Protein AF-X1L8E6-F1 (afdb_monomer)

Foldseek 3Di:
DPPQLVVLVVVVVVVVVVVVVVVVVVVVVVVVDDDDDCPPPVVVVVVCCCCCVLVVVVQCVDPCSVLVNLLVVLCVLCVVVVVQVSVCSNVVPPGDLVPPPPVRSLVSLLVNLVSLVSNLVSLVVLVCCLPPVNDPPDNSDDPVSVVVSVVSNVVSVVVLVVLLVCVVVVNDPSLVSNVNSVPD

pLDDT: mean 92.46, std 6.06, range [56.84, 98.25]

Secondary structure (DSSP, 8-state):
--HHHHHHHHHHHHHHHHHHHHHHHHHHHHTTSPP--TTTTHHHHHHHHIIIIIS-HHHHTSTTHHHHHHHHHHHHHHHHHHHHHHHHHH-TTT--GGGS-HHHHHHHHHHHHHHHHHHHHHHHHHHHHHHHS--TTS-TT-HHHHHHHHHHHHHHHHHHHHHHHHHHTT--TTGGG-TTTT--

Sequence (184 aa):
MSYNIAIFIAVFVAAMALFSWSCFQRFRLVTLGKAENRFNSVGKRTWNMLFYAFGQRRVVSRRFGLNHFMLFWCFIILLIANTEFLLNGLFPDYISLSRLPDGAYYTLAFIFDVVSALALLAVCIAIIRRVAFPPPNIEARSRDAFVILALIAILMIAFFGLHASEIAQGIEEAAQYMPISRAN

Nearest PDB structures (foldseek):
  8tyw-assembly1_A  TM=4.413E-01  e=7.708E+00  Homo sapiens
  7xn9-assembly1_A  TM=4.297E-01  e=6.643E+00  Homo sapiens
  7y26-assembly1_E  TM=4.338E-01  e=6.981E+00  Homo sapiens
  7v9m-assembly1_R  TM=3.611E-01  e=6.643E+00  Homo sapiens

Organism: NCBI:txid412755

Radius of gyration: 19.8 Å; Cα contacts (8 Å, |Δi|>4): 118; chains: 1; bounding box: 50×36×49 Å

Mean predicted aligned error: 4.9 Å

Structure (mmCIF, N/CA/C/O backbone):
data_AF-X1L8E6-F1
#
_entry.id   AF-X1L8E6-F1
#
loop_
_atom_site.group_PDB
_atom_site.id
_atom_site.type_symbol
_atom_site.label_atom_id
_atom_site.label_alt_id
_atom_site.label_comp_id
_atom_site.label_asym_id
_atom_site.label_entity_id
_atom_site.label_seq_id
_atom_site.pdbx_PDB_ins_code
_atom_site.Cartn_x
_atom_site.Cartn_y
_atom_site.Cartn_z
_atom_site.occupancy
_atom_site.B_iso_or_equiv
_atom_site.auth_seq_id
_atom_site.auth_comp_id
_atom_site.auth_asym_id
_atom_site.auth_atom_id
_atom_site.pdbx_PDB_model_num
ATOM 1 N N . MET A 1 1 ? 5.232 -24.202 -18.849 1.00 58.34 1 MET A N 1
ATOM 2 C CA . MET A 1 1 ? 5.378 -23.045 -17.938 1.00 58.34 1 MET A CA 1
ATOM 3 C C . MET A 1 1 ? 6.858 -22.795 -17.733 1.00 58.34 1 MET A C 1
ATOM 5 O O . MET A 1 1 ? 7.581 -23.772 -17.573 1.00 58.34 1 MET A O 1
ATOM 9 N N . SER A 1 2 ? 7.326 -21.545 -17.790 1.00 73.12 2 SER A N 1
ATOM 10 C CA . SER A 1 2 ? 8.724 -21.251 -17.446 1.00 73.12 2 SER A CA 1
ATOM 11 C C . SER A 1 2 ? 8.983 -21.628 -15.978 1.00 73.12 2 SER A C 1
ATOM 13 O O . SER A 1 2 ? 8.066 -21.586 -15.155 1.00 73.12 2 SER A O 1
ATOM 15 N N . TYR A 1 3 ? 10.214 -22.019 -15.640 1.00 75.56 3 TYR A N 1
ATOM 16 C CA . TYR A 1 3 ? 10.603 -22.408 -14.274 1.00 75.56 3 TYR A CA 1
ATOM 17 C C . TYR A 1 3 ? 10.235 -21.337 -13.225 1.00 75.56 3 TYR A C 1
ATOM 19 O O . TYR A 1 3 ? 9.785 -21.658 -12.127 1.00 75.56 3 TYR A O 1
ATOM 27 N N . ASN A 1 4 ? 10.313 -20.061 -13.613 1.00 84.56 4 ASN A N 1
ATOM 28 C CA . ASN A 1 4 ? 9.953 -18.916 -12.776 1.00 84.56 4 ASN A CA 1
ATOM 29 C C . ASN A 1 4 ? 8.466 -18.907 -12.388 1.00 84.56 4 ASN A C 1
ATOM 31 O O . ASN A 1 4 ? 8.136 -18.644 -11.234 1.00 84.56 4 ASN A O 1
ATOM 35 N N . ILE A 1 5 ? 7.570 -19.256 -13.319 1.00 85.88 5 ILE A N 1
ATOM 36 C CA . ILE A 1 5 ? 6.125 -19.297 -13.048 1.00 85.88 5 ILE A CA 1
ATOM 37 C C . ILE A 1 5 ? 5.795 -20.432 -12.071 1.00 85.88 5 ILE A C 1
ATOM 39 O O . ILE A 1 5 ? 4.976 -20.258 -11.173 1.00 85.88 5 ILE A O 1
ATOM 43 N N . ALA A 1 6 ? 6.464 -21.582 -12.190 1.00 89.44 6 ALA A N 1
ATOM 44 C CA . ALA A 1 6 ? 6.259 -22.696 -11.265 1.00 89.44 6 ALA A CA 1
ATOM 45 C C . ALA A 1 6 ? 6.664 -22.332 -9.824 1.00 89.44 6 ALA A C 1
ATOM 47 O O . ALA A 1 6 ? 5.919 -22.624 -8.887 1.00 89.44 6 ALA A O 1
ATOM 48 N N . ILE A 1 7 ? 7.801 -21.646 -9.647 1.00 91.69 7 ILE A N 1
ATOM 49 C CA . ILE A 1 7 ? 8.226 -21.132 -8.335 1.00 91.69 7 ILE A CA 1
ATOM 50 C C . ILE A 1 7 ? 7.207 -20.128 -7.798 1.00 91.69 7 ILE A C 1
ATOM 52 O O . ILE A 1 7 ? 6.793 -20.241 -6.644 1.00 91.69 7 ILE A O 1
ATOM 56 N N . PHE A 1 8 ? 6.784 -19.171 -8.626 1.00 91.12 8 PHE A N 1
ATOM 57 C CA . PHE A 1 8 ? 5.804 -18.166 -8.227 1.00 91.12 8 PHE A CA 1
ATOM 58 C C . PHE A 1 8 ? 4.500 -18.812 -7.742 1.00 91.12 8 PHE A C 1
ATOM 60 O O . PHE A 1 8 ? 4.035 -18.500 -6.648 1.00 91.12 8 PHE A O 1
ATOM 67 N N . ILE A 1 9 ? 3.960 -19.778 -8.494 1.00 92.56 9 ILE A N 1
ATOM 68 C CA . ILE A 1 9 ? 2.745 -20.514 -8.119 1.00 92.56 9 ILE A CA 1
ATOM 69 C C . ILE A 1 9 ? 2.942 -21.263 -6.799 1.00 92.56 9 ILE A C 1
ATOM 71 O O . ILE A 1 9 ? 2.068 -21.205 -5.935 1.00 92.56 9 ILE A O 1
ATOM 75 N N . ALA A 1 10 ? 4.077 -21.941 -6.607 1.00 94.12 10 ALA A N 1
ATOM 76 C CA . ALA A 1 10 ? 4.348 -22.669 -5.369 1.00 94.12 10 ALA A CA 1
ATOM 77 C C . ALA A 1 10 ? 4.374 -21.731 -4.148 1.00 94.12 10 ALA A C 1
ATOM 79 O O . ALA A 1 10 ? 3.732 -22.015 -3.133 1.00 94.12 10 ALA A O 1
ATOM 80 N N . VAL A 1 11 ? 5.059 -20.588 -4.262 1.00 94.31 11 VAL A N 1
ATOM 81 C CA . VAL A 1 11 ? 5.109 -19.564 -3.207 1.00 94.31 11 VAL A CA 1
ATOM 82 C C . VAL A 1 11 ? 3.724 -18.963 -2.963 1.00 94.31 11 VAL A C 1
ATOM 84 O O . VAL A 1 11 ? 3.307 -18.840 -1.811 1.00 94.31 11 VAL A O 1
ATOM 87 N N . PHE A 1 12 ? 2.984 -18.643 -4.026 1.00 93.69 12 PHE A N 1
ATOM 88 C CA . PHE A 1 12 ? 1.636 -18.088 -3.943 1.00 93.69 12 PHE A CA 1
ATOM 89 C C . PHE A 1 12 ? 0.664 -19.041 -3.236 1.00 93.69 12 PHE A C 1
ATOM 91 O O . PHE A 1 12 ? -0.020 -18.638 -2.294 1.00 93.69 12 PHE A O 1
ATOM 98 N N . VAL A 1 13 ? 0.639 -20.320 -3.625 1.00 95.56 13 VAL A N 1
ATOM 99 C CA . VAL A 1 13 ? -0.220 -21.340 -3.003 1.00 95.56 13 VAL A CA 1
ATOM 100 C C . VAL A 1 13 ? 0.133 -21.521 -1.528 1.00 95.56 13 VAL A C 1
ATOM 102 O O . VAL A 1 13 ? -0.767 -21.541 -0.687 1.00 95.56 13 VAL A O 1
ATOM 105 N N . ALA A 1 14 ? 1.423 -21.592 -1.187 1.00 97.12 14 ALA A N 1
ATOM 106 C CA . ALA A 1 14 ? 1.859 -21.698 0.203 1.00 97.12 14 ALA A CA 1
ATOM 107 C C . ALA A 1 14 ? 1.434 -20.473 1.033 1.00 97.12 14 ALA A C 1
ATOM 109 O O . ALA A 1 14 ? 0.854 -20.624 2.112 1.00 97.12 14 ALA A O 1
ATOM 110 N N . ALA A 1 15 ? 1.654 -19.260 0.514 1.00 94.94 15 ALA A N 1
ATOM 111 C CA . ALA A 1 15 ? 1.243 -18.020 1.166 1.00 94.94 15 ALA A CA 1
ATOM 112 C C . ALA A 1 15 ? -0.279 -17.970 1.374 1.00 94.94 15 ALA A C 1
ATOM 114 O O . ALA A 1 15 ? -0.747 -17.618 2.460 1.00 94.94 15 ALA A O 1
ATOM 115 N N . MET A 1 16 ? -1.061 -18.384 0.372 1.00 95.69 16 MET A N 1
ATOM 116 C CA . MET A 1 16 ? -2.520 -18.368 0.446 1.00 95.69 16 MET A CA 1
ATOM 117 C C . MET A 1 16 ? -3.105 -19.434 1.361 1.00 95.69 16 MET A C 1
ATOM 119 O O . MET A 1 16 ? -4.092 -19.160 2.051 1.00 95.69 16 MET A O 1
ATOM 123 N N . ALA A 1 17 ? -2.482 -20.610 1.433 1.00 97.38 17 ALA A N 1
ATOM 124 C CA . ALA A 1 17 ? -2.850 -21.646 2.388 1.00 97.38 17 ALA A CA 1
ATOM 125 C C . ALA A 1 17 ? -2.625 -21.165 3.831 1.00 97.38 17 ALA A C 1
ATOM 127 O O . ALA A 1 17 ? -3.533 -21.247 4.662 1.00 97.38 17 ALA A O 1
ATOM 128 N N . LEU A 1 18 ? -1.451 -20.588 4.120 1.00 97.38 18 LEU A N 1
ATOM 129 C CA . LEU A 1 18 ? -1.122 -20.054 5.446 1.00 97.38 18 LEU A CA 1
ATOM 130 C C . LEU A 1 18 ? -2.021 -18.874 5.836 1.00 97.38 18 LEU A C 1
ATOM 132 O O . LEU A 1 18 ? -2.512 -18.816 6.968 1.00 97.38 18 LEU A O 1
ATOM 136 N N . PHE A 1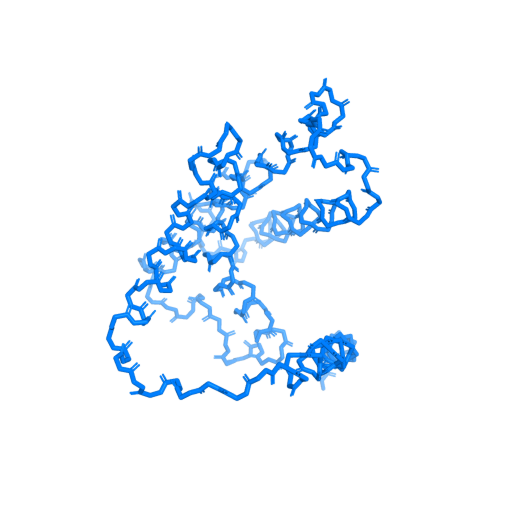 19 ? -2.278 -17.954 4.903 1.00 96.00 19 PHE A N 1
ATOM 137 C CA . PHE A 1 19 ? -3.184 -16.827 5.120 1.00 96.00 19 PHE A CA 1
ATOM 138 C C . PHE A 1 19 ? -4.609 -17.302 5.418 1.00 96.00 19 PHE A C 1
ATOM 140 O O . PHE A 1 19 ? -5.183 -16.921 6.439 1.00 96.00 19 PHE A O 1
ATOM 147 N N . SER A 1 20 ? -5.153 -18.194 4.583 1.00 97.50 20 SER A N 1
ATOM 148 C CA . SER A 1 20 ? -6.496 -18.758 4.761 1.00 97.50 20 SER A CA 1
ATOM 149 C C . SER A 1 20 ? -6.634 -19.497 6.090 1.00 97.50 20 SER A C 1
ATOM 151 O O . SER A 1 20 ? -7.625 -19.316 6.797 1.00 97.50 20 SER A O 1
ATOM 153 N N . TRP A 1 21 ? -5.618 -20.270 6.484 1.00 97.88 21 TRP A N 1
ATOM 154 C CA . TRP A 1 21 ? -5.589 -20.944 7.781 1.00 97.88 21 TRP A CA 1
ATOM 155 C C . TRP A 1 21 ? -5.584 -19.950 8.954 1.00 97.88 21 TRP A C 1
ATOM 157 O O . TRP A 1 21 ? -6.372 -20.098 9.891 1.00 97.88 21 TRP A O 1
ATOM 167 N N . SER A 1 22 ? -4.772 -18.890 8.887 1.00 96.31 22 SER A N 1
ATOM 168 C CA . SER A 1 22 ? -4.751 -17.818 9.896 1.00 96.31 22 SER A CA 1
ATOM 169 C C . SER A 1 22 ? -6.101 -17.095 10.000 1.00 96.31 22 SER A C 1
ATOM 171 O O . SER A 1 22 ? -6.607 -16.863 11.104 1.00 96.31 22 SER A O 1
ATOM 173 N N . CYS A 1 23 ? -6.732 -16.788 8.862 1.00 96.62 23 CYS A N 1
ATOM 174 C CA . CYS A 1 23 ? -8.075 -16.213 8.809 1.00 96.62 23 CYS A CA 1
ATOM 175 C C . CYS A 1 23 ? -9.113 -17.143 9.437 1.00 96.62 23 CYS A C 1
ATOM 177 O O . CYS A 1 23 ? -9.895 -16.694 10.273 1.00 96.62 23 CYS A O 1
ATOM 179 N N . PHE A 1 24 ? -9.093 -18.434 9.099 1.00 96.81 24 PHE A N 1
ATOM 180 C CA . PHE A 1 24 ? -10.009 -19.426 9.660 1.00 96.81 24 PHE A CA 1
ATOM 181 C C . PHE A 1 24 ? -9.917 -19.488 11.190 1.00 96.81 24 PHE A C 1
ATOM 183 O O . PHE A 1 24 ? -10.940 -19.401 11.871 1.00 96.81 24 PHE A O 1
ATOM 190 N N . GLN A 1 25 ? -8.701 -19.548 11.744 1.00 95.94 25 GLN A N 1
ATOM 191 C CA . GLN A 1 25 ? -8.489 -19.562 13.197 1.00 95.94 25 GLN A CA 1
ATOM 192 C C . GLN A 1 25 ? -9.085 -18.318 13.873 1.00 95.94 25 GLN A C 1
ATOM 194 O O . GLN A 1 25 ? -9.751 -18.424 14.902 1.00 95.94 25 GLN A O 1
ATOM 199 N N . ARG A 1 26 ? -8.895 -17.134 13.275 1.00 95.06 26 ARG A N 1
ATOM 200 C CA . ARG A 1 26 ? -9.408 -15.863 13.811 1.00 95.06 26 ARG A CA 1
ATOM 201 C C . ARG A 1 26 ? -10.926 -15.752 13.677 1.00 95.06 26 ARG A C 1
ATOM 203 O O . ARG A 1 26 ? -11.587 -15.337 14.626 1.00 95.06 26 ARG A O 1
ATOM 210 N N . PHE A 1 27 ? -11.498 -16.151 12.542 1.00 95.12 27 PHE A N 1
ATOM 211 C CA . PHE A 1 27 ? -12.947 -16.118 12.339 1.00 95.12 27 PHE A CA 1
ATOM 212 C C . PHE A 1 27 ? -13.683 -17.110 13.241 1.00 95.12 27 PHE A C 1
ATOM 214 O O . PHE A 1 27 ? -14.756 -16.774 13.742 1.00 95.12 27 PHE A O 1
ATOM 221 N N . ARG A 1 28 ? -13.081 -18.262 13.560 1.00 95.25 28 ARG A N 1
ATOM 222 C CA . ARG A 1 28 ? -13.635 -19.207 14.544 1.00 95.25 28 ARG A CA 1
ATOM 223 C C . ARG A 1 28 ? -13.780 -18.596 15.942 1.00 95.25 28 ARG A C 1
ATOM 225 O O . ARG A 1 28 ? -14.666 -18.980 16.696 1.00 95.25 28 ARG A O 1
ATOM 232 N N . LEU A 1 29 ? -12.941 -17.625 16.306 1.00 94.56 29 LEU A N 1
ATOM 233 C CA . LEU A 1 29 ? -13.103 -16.900 17.572 1.00 94.56 29 LEU A CA 1
ATOM 234 C C . LEU A 1 29 ? -14.291 -15.934 17.522 1.00 94.56 29 LEU A C 1
ATOM 236 O O . LEU A 1 29 ? -15.001 -15.782 18.511 1.00 94.56 29 LEU A O 1
ATOM 240 N N . VAL A 1 30 ? -14.554 -15.321 16.365 1.00 91.44 30 VAL A N 1
ATOM 241 C CA . VAL A 1 30 ? -15.709 -14.427 16.179 1.00 91.44 30 VAL A CA 1
ATOM 242 C C . VAL A 1 30 ? -17.027 -15.195 16.317 1.00 91.44 30 VAL A C 1
ATOM 244 O O . VAL A 1 30 ? -17.984 -14.656 16.870 1.00 91.44 30 VAL A O 1
ATOM 247 N N . THR A 1 31 ? -17.076 -16.461 15.888 1.00 89.31 31 THR A N 1
ATOM 248 C CA . THR A 1 31 ? -18.281 -17.303 16.008 1.00 89.31 31 THR A CA 1
ATOM 249 C C . THR A 1 31 ? -18.623 -17.702 17.445 1.00 89.31 31 THR A C 1
ATOM 251 O O . THR A 1 31 ? -19.731 -18.166 17.682 1.00 89.31 31 THR A O 1
ATOM 254 N N . LEU A 1 32 ? -17.716 -17.501 18.411 1.00 94.00 32 LEU A N 1
ATOM 255 C CA . LEU A 1 32 ? -18.011 -17.676 19.841 1.00 94.00 32 LEU A CA 1
ATOM 256 C C . LEU A 1 32 ? -18.813 -16.500 20.427 1.00 94.00 32 LEU A C 1
ATOM 258 O O . LEU A 1 32 ? -19.305 -16.581 21.552 1.00 94.00 32 LEU A O 1
ATOM 262 N N . GLY A 1 33 ? -18.921 -15.389 19.693 1.00 91.75 33 GLY A N 1
ATOM 263 C CA . GLY A 1 33 ? -19.722 -14.237 20.092 1.00 91.75 33 GLY A CA 1
ATOM 264 C C . GLY A 1 33 ? -21.227 -14.522 20.067 1.00 91.75 33 GLY A C 1
ATOM 265 O O . GLY A 1 33 ? -21.701 -15.458 19.426 1.00 91.75 33 GLY A O 1
ATOM 266 N N . LYS A 1 34 ? -22.008 -13.675 20.747 1.00 91.38 34 LYS A N 1
ATOM 267 C CA . LYS A 1 34 ? -23.475 -13.769 20.724 1.00 91.38 34 LYS A CA 1
ATOM 268 C C . LYS A 1 34 ? -24.007 -13.536 19.309 1.00 91.38 34 LYS A C 1
ATOM 270 O O . LYS A 1 34 ? -23.552 -12.624 18.616 1.00 91.38 34 LYS A O 1
ATOM 275 N N . ALA A 1 35 ? -25.008 -14.323 18.920 1.00 88.25 35 ALA A N 1
ATOM 276 C CA . ALA A 1 35 ? -25.727 -14.105 17.674 1.00 88.25 35 ALA A CA 1
ATOM 277 C C . ALA A 1 35 ? -26.370 -12.708 17.673 1.00 88.25 35 ALA A C 1
ATOM 279 O O . ALA A 1 35 ? -27.001 -12.293 18.645 1.00 88.25 35 ALA A O 1
ATOM 280 N N . GLU A 1 36 ? -26.207 -11.986 16.569 1.00 85.44 36 GLU A N 1
ATOM 281 C CA . GLU A 1 36 ? -26.780 -10.661 16.363 1.00 85.44 36 GLU A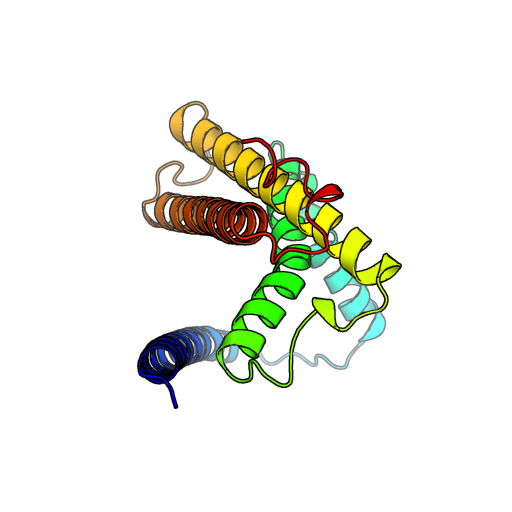 CA 1
ATOM 282 C C . GLU A 1 36 ? -27.487 -10.645 15.007 1.00 85.44 36 GLU A C 1
ATOM 284 O O . GLU A 1 36 ? -26.920 -11.085 14.003 1.00 85.44 36 GLU A O 1
ATOM 289 N N . ASN A 1 37 ? -28.713 -10.119 14.952 1.00 87.19 37 ASN A N 1
ATOM 290 C CA . ASN A 1 37 ? -29.387 -9.901 13.678 1.00 87.19 37 ASN A CA 1
ATOM 291 C C . ASN A 1 37 ? -28.672 -8.773 12.921 1.00 87.19 37 ASN A C 1
ATOM 293 O O . ASN A 1 37 ? -28.809 -7.607 13.275 1.00 87.19 37 ASN A O 1
ATOM 297 N N . ARG A 1 38 ? -27.912 -9.117 11.877 1.00 84.44 38 ARG A N 1
ATOM 298 C CA . ARG A 1 38 ? -27.155 -8.145 11.069 1.00 84.44 38 ARG A CA 1
ATOM 299 C C . ARG A 1 38 ? -27.969 -7.483 9.962 1.00 84.44 38 ARG A C 1
ATOM 301 O O . ARG A 1 38 ? -27.507 -6.502 9.385 1.00 84.44 38 ARG A O 1
ATOM 308 N N . PHE A 1 39 ? -29.165 -7.996 9.689 1.00 88.50 39 PHE A N 1
ATOM 309 C CA . PHE A 1 39 ? -30.060 -7.482 8.655 1.00 88.50 39 PHE A CA 1
ATOM 310 C C . PHE A 1 39 ? -31.020 -6.415 9.184 1.00 88.50 39 PHE A C 1
ATOM 312 O O . PHE A 1 39 ? -31.758 -5.806 8.412 1.00 88.50 39 PHE A O 1
ATOM 319 N N . ASN A 1 40 ? -30.986 -6.121 10.486 1.00 87.31 40 ASN A N 1
ATOM 320 C CA . ASN A 1 40 ? -31.652 -4.937 11.002 1.00 87.31 40 ASN A CA 1
ATOM 321 C C . ASN A 1 40 ? -30.875 -3.670 10.592 1.00 87.31 40 ASN A C 1
ATOM 323 O O . ASN A 1 40 ? -29.655 -3.587 10.715 1.00 87.31 40 ASN A O 1
ATOM 327 N N . SER A 1 41 ? -31.577 -2.651 10.093 1.00 89.44 41 SER A N 1
ATOM 328 C CA . SER A 1 41 ? -30.990 -1.326 9.828 1.00 89.44 41 SER A CA 1
ATOM 329 C C . SER A 1 41 ? -29.712 -1.343 8.967 1.00 89.44 41 SER A C 1
ATOM 331 O O . SER A 1 41 ? -28.771 -0.592 9.248 1.00 89.44 41 SER A O 1
ATOM 333 N N . VAL A 1 42 ? -29.669 -2.184 7.923 1.00 92.88 42 VAL A N 1
ATOM 334 C CA . VAL A 1 42 ? -28.483 -2.396 7.066 1.00 92.88 42 VAL A CA 1
ATOM 335 C C . VAL A 1 42 ? -27.873 -1.073 6.606 1.00 92.88 42 VAL A C 1
ATOM 337 O O . VAL A 1 42 ? -26.678 -0.870 6.784 1.00 92.88 42 VAL A O 1
ATOM 340 N N . GLY A 1 43 ? -28.690 -0.124 6.131 1.00 94.56 43 GLY A N 1
ATOM 341 C CA . GLY A 1 43 ? -28.207 1.188 5.687 1.00 94.56 43 GLY A CA 1
ATOM 342 C C . GLY A 1 43 ? -27.428 1.947 6.768 1.00 94.56 43 GLY A C 1
ATOM 343 O O . GLY A 1 43 ? -26.309 2.395 6.528 1.00 94.56 43 GLY A O 1
ATOM 344 N N . LYS A 1 44 ? -27.959 2.014 7.997 1.00 94.12 44 LYS A N 1
ATOM 345 C CA . LYS A 1 44 ? -27.285 2.675 9.128 1.00 94.12 44 LYS A CA 1
ATOM 346 C C . LYS A 1 44 ? -25.991 1.956 9.513 1.00 94.12 44 LYS A C 1
ATOM 348 O O . LYS A 1 44 ? -25.002 2.609 9.838 1.00 94.12 44 LYS A O 1
ATOM 353 N N . ARG A 1 45 ? -25.978 0.620 9.483 1.00 91.44 45 ARG A N 1
ATOM 354 C CA . ARG A 1 45 ? -24.793 -0.188 9.819 1.00 91.44 45 ARG A CA 1
ATOM 355 C C . ARG A 1 45 ? -23.698 -0.037 8.764 1.00 91.44 45 ARG A C 1
ATOM 357 O O . ARG A 1 45 ? -22.550 0.192 9.135 1.00 91.44 45 ARG A O 1
ATOM 364 N N . THR A 1 46 ? -24.053 -0.101 7.483 1.00 93.50 46 THR A N 1
ATOM 365 C CA . THR A 1 46 ? -23.129 0.113 6.362 1.00 93.50 46 THR A CA 1
ATOM 366 C C . THR A 1 46 ? -22.569 1.527 6.391 1.00 93.50 46 THR A C 1
ATOM 368 O O . THR A 1 46 ? -21.355 1.688 6.318 1.00 93.50 46 THR A O 1
ATOM 371 N N . TRP A 1 47 ? -23.411 2.544 6.604 1.00 95.06 47 TRP A N 1
ATOM 372 C CA . TRP A 1 47 ? -22.945 3.923 6.753 1.00 95.06 47 TRP A CA 1
ATOM 373 C C . TRP A 1 47 ? -21.971 4.077 7.922 1.00 95.06 47 TRP A C 1
ATOM 375 O O . TRP A 1 47 ? -20.884 4.620 7.754 1.00 95.06 47 TRP A O 1
ATOM 385 N N . ASN A 1 48 ? -22.312 3.535 9.095 1.00 94.19 48 ASN A N 1
ATOM 386 C 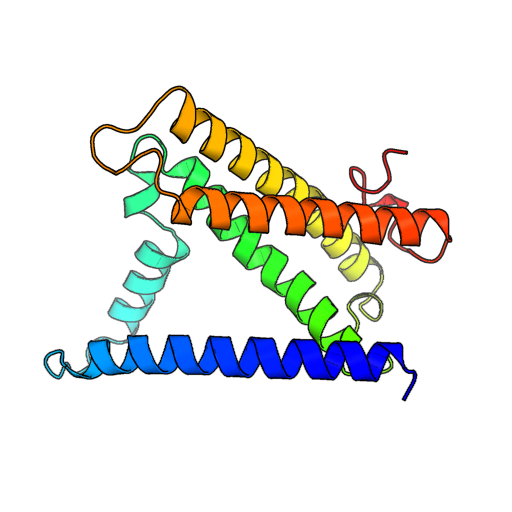CA . ASN A 1 48 ? -21.422 3.561 10.253 1.00 94.19 48 ASN A CA 1
ATOM 387 C C . ASN A 1 48 ? -20.095 2.840 9.973 1.00 94.19 48 ASN A C 1
ATOM 389 O O . ASN A 1 48 ? -19.047 3.314 10.403 1.00 94.19 48 ASN A O 1
ATOM 393 N N . MET A 1 49 ? -20.122 1.712 9.261 1.00 93.44 49 MET A N 1
ATOM 394 C CA . MET A 1 49 ? -18.919 0.984 8.864 1.00 93.44 49 MET A CA 1
ATOM 395 C C . MET A 1 49 ? -18.055 1.827 7.920 1.00 93.44 49 MET A C 1
ATOM 397 O O . MET A 1 49 ? -16.886 2.039 8.223 1.00 93.44 49 MET A O 1
ATOM 401 N N . LEU A 1 50 ? -18.618 2.398 6.8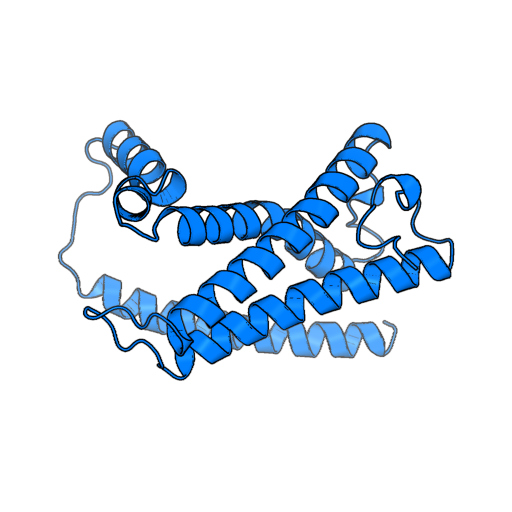54 1.00 94.06 50 LEU A N 1
ATOM 402 C CA . LEU A 1 50 ? -17.876 3.274 5.942 1.00 94.06 50 LEU A CA 1
ATOM 403 C C . LEU A 1 50 ? -17.291 4.482 6.685 1.00 94.06 50 LEU A C 1
ATOM 405 O O . LEU A 1 50 ? -16.105 4.782 6.584 1.00 94.06 50 LEU A O 1
ATOM 409 N N . PHE A 1 51 ? -18.093 5.131 7.519 1.00 94.19 51 PHE A N 1
ATOM 410 C CA . PHE A 1 51 ? -17.699 6.338 8.230 1.00 94.19 51 PHE A CA 1
ATOM 411 C C . PHE A 1 51 ? -16.634 6.101 9.313 1.00 94.19 51 PHE A C 1
ATOM 413 O O . PHE A 1 51 ? -15.681 6.873 9.434 1.00 94.19 51 PHE A O 1
ATOM 420 N N . TYR A 1 52 ? -16.771 5.043 10.118 1.00 93.38 52 TYR A N 1
ATOM 421 C CA . TYR A 1 52 ? -15.840 4.772 11.216 1.00 93.38 52 TYR A CA 1
ATOM 422 C C . TYR A 1 52 ? -14.664 3.880 10.819 1.00 93.38 52 TYR A C 1
ATOM 424 O O . TYR A 1 52 ? -13.582 4.086 11.368 1.00 93.38 52 TYR A O 1
ATOM 432 N N . ALA A 1 53 ? -14.852 2.915 9.915 1.00 91.56 53 ALA A N 1
ATOM 433 C CA . ALA A 1 53 ? -13.798 1.995 9.489 1.00 91.56 53 ALA A CA 1
ATOM 434 C C . ALA A 1 53 ? -12.982 2.570 8.325 1.00 91.56 53 ALA A C 1
ATOM 436 O O . ALA A 1 53 ? -11.774 2.707 8.471 1.00 91.56 53 ALA A O 1
ATOM 437 N N . PHE A 1 54 ? -13.616 2.979 7.220 1.00 92.38 54 PHE A N 1
ATOM 438 C CA . PHE A 1 54 ? -12.891 3.557 6.074 1.00 92.38 54 PHE A CA 1
ATOM 439 C C . PHE A 1 54 ? -12.521 5.026 6.302 1.00 92.38 54 PHE A C 1
ATOM 441 O O . PHE A 1 54 ? -11.389 5.435 6.055 1.00 92.38 54 PHE A O 1
ATOM 448 N N . GLY A 1 55 ? -13.439 5.819 6.858 1.00 92.44 55 GLY A N 1
ATOM 449 C CA . GLY A 1 55 ? -13.158 7.203 7.253 1.00 92.44 55 GLY A CA 1
ATOM 450 C C . GLY A 1 55 ? -12.254 7.324 8.486 1.00 92.44 55 GLY A C 1
ATOM 451 O O . GLY A 1 55 ? -11.822 8.422 8.823 1.00 92.44 55 GLY A O 1
ATOM 452 N N . GLN A 1 56 ? -11.994 6.214 9.189 1.00 94.69 56 GLN A N 1
ATOM 453 C CA . GLN A 1 56 ? -11.167 6.123 10.397 1.00 94.69 56 GLN A CA 1
ATOM 454 C C . GLN A 1 56 ? -11.384 7.246 11.430 1.00 94.69 56 GLN A C 1
ATOM 456 O O . GLN A 1 56 ? -10.454 7.658 12.130 1.00 94.69 56 GLN A O 1
ATOM 461 N N . ARG A 1 57 ? -12.619 7.744 11.584 1.00 92.38 57 ARG A N 1
ATOM 462 C CA . ARG A 1 57 ? -12.893 8.964 12.368 1.00 92.38 57 ARG A CA 1
ATOM 463 C C . ARG A 1 57 ? -12.400 8.900 13.819 1.00 92.38 57 ARG A C 1
ATOM 465 O O . ARG A 1 57 ? -11.968 9.908 14.367 1.00 92.38 57 ARG A O 1
ATOM 472 N N . ARG A 1 58 ? -12.424 7.713 14.438 1.00 91.44 58 ARG A N 1
ATOM 473 C CA . ARG A 1 58 ? -11.902 7.488 15.805 1.00 91.44 58 ARG A CA 1
ATOM 474 C C . ARG A 1 58 ? -10.376 7.425 15.879 1.00 91.44 58 ARG A C 1
ATOM 476 O O . ARG A 1 58 ? -9.809 7.664 16.941 1.00 91.44 58 ARG A O 1
ATOM 483 N N . VAL A 1 59 ? -9.721 7.037 14.788 1.00 92.19 59 VAL A N 1
ATOM 484 C CA . VAL A 1 59 ? -8.260 6.962 14.710 1.00 92.19 59 VAL A CA 1
ATOM 485 C C . VAL A 1 59 ? -7.712 8.366 14.525 1.00 92.19 59 VAL A C 1
ATOM 487 O O . VAL A 1 59 ? -6.882 8.791 15.321 1.00 92.19 59 VAL A O 1
ATOM 490 N N . VAL A 1 60 ? -8.239 9.108 13.545 1.00 94.25 60 VAL A N 1
ATOM 491 C CA . VAL A 1 60 ? -7.821 10.481 13.220 1.00 94.25 60 VAL A CA 1
ATOM 492 C C . VAL A 1 60 ? -8.017 11.440 14.397 1.00 94.25 60 VAL A C 1
ATOM 494 O O . VAL A 1 60 ? -7.213 12.347 14.579 1.00 94.25 60 VAL A O 1
ATOM 497 N N . SER A 1 61 ? -9.002 11.200 15.270 1.00 92.00 61 SER A N 1
ATOM 498 C CA . SER A 1 61 ? -9.190 11.994 16.493 1.00 92.00 61 SER A CA 1
ATOM 499 C C . SER A 1 61 ? -8.091 11.799 17.553 1.00 92.00 61 SER A C 1
ATOM 501 O O . SER A 1 61 ? -8.155 12.397 18.626 1.00 92.00 61 SER A O 1
ATOM 503 N N . ARG A 1 62 ? -7.104 10.926 17.322 1.00 89.69 62 ARG A N 1
ATOM 504 C CA . ARG A 1 62 ? -5.939 10.726 18.197 1.00 89.69 62 ARG A CA 1
ATOM 505 C C . ARG A 1 62 ? -4.724 11.464 17.632 1.00 89.69 62 ARG A C 1
ATOM 507 O O . ARG A 1 62 ? -4.570 11.587 16.425 1.00 89.69 62 ARG A O 1
ATOM 514 N N . ARG A 1 63 ? -3.791 11.865 18.506 1.00 85.88 63 ARG A N 1
ATOM 515 C CA . ARG A 1 63 ? -2.606 12.690 18.168 1.00 85.88 63 ARG A CA 1
ATOM 516 C C . ARG A 1 63 ? -1.764 12.190 16.983 1.00 85.88 63 ARG A C 1
ATOM 518 O O . ARG A 1 63 ? -1.181 12.997 16.280 1.00 85.88 63 ARG A O 1
ATOM 525 N N . PHE A 1 64 ? -1.688 10.878 16.763 1.00 88.56 64 PHE A N 1
ATOM 526 C CA . PHE A 1 64 ? -0.953 10.278 15.638 1.00 88.56 64 PHE A CA 1
ATOM 527 C C . PHE A 1 64 ? -1.876 9.523 14.669 1.00 88.56 64 PHE A C 1
ATOM 529 O O . PHE A 1 64 ? -1.460 8.622 13.945 1.00 88.56 64 PHE A O 1
ATOM 536 N N . GLY A 1 65 ? -3.163 9.861 14.693 1.00 90.69 65 GLY A N 1
ATOM 537 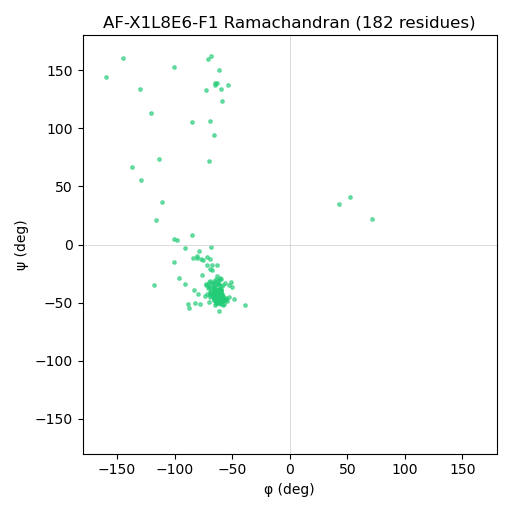C CA . GLY A 1 65 ? -4.183 9.229 13.875 1.00 90.69 65 GLY A CA 1
ATOM 538 C C . GLY A 1 65 ? -3.981 9.457 12.386 1.00 90.69 65 GLY A C 1
ATOM 539 O O . GLY A 1 65 ? -4.185 8.537 11.603 1.00 90.69 65 GLY A O 1
ATOM 540 N N . LEU A 1 66 ? -3.514 10.651 12.008 1.00 94.81 66 LEU A N 1
ATOM 541 C CA . LEU A 1 66 ? -3.283 11.023 10.611 1.00 94.81 66 LEU A CA 1
ATOM 542 C C . LEU A 1 66 ? -2.239 10.139 9.923 1.00 94.81 66 LEU A C 1
ATOM 544 O O . LEU A 1 66 ? -2.461 9.712 8.799 1.00 94.81 66 LEU A O 1
ATOM 548 N N . ASN A 1 67 ? -1.145 9.783 10.605 1.00 95.25 67 ASN A N 1
ATOM 549 C CA . ASN A 1 67 ? -0.148 8.880 10.021 1.00 95.25 67 ASN A CA 1
ATOM 550 C C . ASN A 1 67 ? -0.725 7.479 9.772 1.00 95.25 67 ASN A C 1
ATOM 552 O O . ASN A 1 67 ? -0.408 6.839 8.776 1.00 95.25 67 ASN A O 1
ATOM 556 N N . HIS A 1 68 ? -1.573 6.987 10.680 1.00 93.25 68 HIS A N 1
ATOM 557 C CA . HIS A 1 68 ? -2.227 5.691 10.498 1.00 93.25 68 HIS A CA 1
ATOM 558 C C . HIS A 1 68 ? -3.290 5.736 9.393 1.00 93.25 68 HIS A C 1
ATOM 560 O O . HIS A 1 68 ? -3.398 4.794 8.615 1.00 93.25 68 HIS A O 1
ATOM 566 N N . PHE A 1 69 ? -4.018 6.848 9.291 1.00 95.69 69 PHE A N 1
ATOM 567 C CA . PHE A 1 69 ? -4.961 7.113 8.209 1.00 95.69 69 PHE A CA 1
ATOM 568 C C . PHE A 1 69 ? -4.279 7.147 6.844 1.00 95.69 69 PHE A C 1
ATOM 570 O O . PHE A 1 69 ? -4.759 6.512 5.908 1.00 95.69 69 PHE A O 1
ATOM 577 N N . MET A 1 70 ? -3.128 7.816 6.758 1.00 96.69 70 MET A N 1
ATOM 578 C CA . MET A 1 70 ? -2.302 7.843 5.555 1.00 96.69 70 MET A CA 1
ATOM 579 C C . MET A 1 70 ? -1.849 6.435 5.167 1.00 96.69 70 MET A C 1
ATOM 581 O O . MET A 1 70 ? -2.102 6.025 4.040 1.00 96.69 70 MET A O 1
ATOM 585 N N . LEU A 1 71 ? -1.276 5.664 6.105 1.00 95.94 71 LEU A N 1
ATOM 586 C CA . LEU A 1 71 ? -0.897 4.267 5.850 1.00 95.94 71 LEU A CA 1
ATOM 587 C C . LEU A 1 71 ? -2.080 3.451 5.323 1.00 95.94 71 LEU A C 1
ATOM 589 O O . LEU A 1 71 ? -1.947 2.776 4.309 1.00 95.94 71 LEU A O 1
ATOM 593 N N . PHE A 1 72 ? -3.239 3.533 5.981 1.00 96.25 72 PHE A N 1
ATOM 594 C CA . PHE A 1 72 ? -4.431 2.788 5.579 1.00 96.25 72 PHE A CA 1
ATOM 595 C C . PHE A 1 72 ? -4.841 3.083 4.133 1.00 96.25 72 PHE A C 1
ATOM 597 O O . PHE A 1 72 ? -4.990 2.150 3.351 1.00 96.25 72 PHE A O 1
ATOM 604 N N . TRP A 1 73 ? -4.980 4.356 3.756 1.00 97.00 73 TRP A N 1
ATOM 605 C CA . TRP A 1 73 ? -5.391 4.708 2.395 1.00 97.00 73 TRP A CA 1
ATOM 606 C C . TRP A 1 73 ? -4.321 4.412 1.349 1.00 97.00 73 TRP A C 1
ATOM 608 O O . TRP A 1 73 ? -4.677 4.002 0.246 1.00 97.00 73 TRP A O 1
ATOM 618 N N . CYS A 1 74 ? -3.035 4.513 1.704 1.00 97.75 74 CYS A N 1
ATOM 619 C CA . CYS A 1 74 ? -1.970 4.044 0.824 1.00 97.75 74 CYS A CA 1
ATOM 620 C C . CYS A 1 74 ? -2.140 2.551 0.517 1.00 97.75 74 CYS A C 1
ATOM 622 O O . CYS A 1 74 ? -2.121 2.168 -0.646 1.00 97.75 74 CYS A O 1
ATOM 624 N N . PHE A 1 75 ? -2.407 1.710 1.525 1.00 95.75 75 PHE A N 1
ATOM 625 C CA . PHE A 1 75 ? -2.660 0.283 1.293 1.00 95.75 75 PHE A CA 1
ATOM 626 C C . PHE A 1 75 ? -3.930 -0.001 0.504 1.00 95.75 75 PHE A C 1
ATOM 628 O O . PHE A 1 75 ? -3.924 -0.924 -0.299 1.00 95.75 75 PHE A O 1
ATOM 635 N N . ILE A 1 76 ? -5.008 0.758 0.711 1.00 96.38 76 ILE A N 1
ATOM 636 C CA . ILE A 1 76 ? -6.239 0.576 -0.071 1.00 96.38 76 ILE A CA 1
ATOM 637 C C . ILE A 1 76 ? -5.988 0.861 -1.556 1.00 96.38 76 ILE A C 1
ATOM 639 O O . ILE A 1 76 ? -6.453 0.103 -2.401 1.00 96.38 76 ILE A O 1
ATOM 643 N N . ILE A 1 77 ? -5.233 1.913 -1.877 1.00 96.94 77 ILE A N 1
ATOM 644 C CA . ILE A 1 77 ? -4.889 2.251 -3.264 1.00 96.94 77 ILE A CA 1
ATOM 645 C C . ILE A 1 77 ? -3.916 1.214 -3.840 1.00 96.94 77 ILE A C 1
ATOM 647 O O . ILE A 1 77 ? -4.173 0.646 -4.900 1.00 96.94 77 ILE A O 1
ATOM 651 N N . LEU A 1 78 ? -2.835 0.908 -3.118 1.00 96.38 78 LEU A N 1
ATOM 652 C CA . LEU A 1 78 ? -1.818 -0.053 -3.555 1.00 96.38 78 LEU A CA 1
ATOM 653 C C . LEU A 1 78 ? -2.342 -1.489 -3.613 1.00 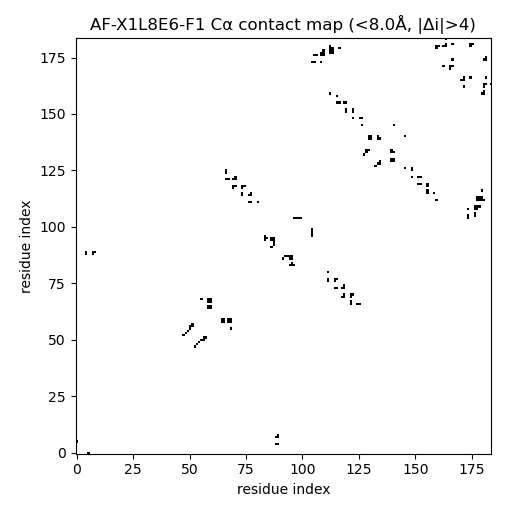96.38 78 LEU A C 1
ATOM 655 O O . LEU A 1 78 ? -1.731 -2.322 -4.277 1.00 96.38 78 LEU A O 1
ATOM 659 N N . LEU A 1 79 ? -3.468 -1.806 -2.968 1.00 95.75 79 LEU A N 1
ATOM 660 C CA . LEU A 1 79 ? -4.128 -3.099 -3.131 1.00 95.75 79 LEU A CA 1
ATOM 661 C C . LEU A 1 79 ? -4.484 -3.351 -4.599 1.00 95.75 79 LEU A C 1
ATOM 663 O O . LEU A 1 79 ? -4.385 -4.489 -5.043 1.00 95.75 79 LEU A O 1
ATOM 667 N N . ILE A 1 80 ? -4.845 -2.311 -5.355 1.00 95.19 80 ILE A N 1
ATOM 668 C CA . ILE A 1 80 ? -5.153 -2.422 -6.786 1.00 95.19 80 ILE A CA 1
ATOM 669 C C . ILE A 1 80 ? -3.894 -2.837 -7.556 1.00 95.19 80 ILE A C 1
ATOM 671 O O . ILE A 1 80 ? -3.923 -3.849 -8.253 1.00 95.19 80 ILE A O 1
ATOM 675 N N . ALA A 1 81 ? -2.782 -2.120 -7.357 1.00 93.06 81 ALA A N 1
ATOM 676 C CA . ALA A 1 81 ? -1.493 -2.428 -7.984 1.00 93.06 81 ALA A CA 1
ATOM 677 C C . ALA A 1 81 ? -0.995 -3.836 -7.621 1.00 93.06 81 ALA A C 1
ATOM 679 O O . ALA A 1 81 ? -0.663 -4.629 -8.491 1.00 93.06 81 ALA A O 1
ATOM 680 N N . ASN A 1 82 ? -1.018 -4.195 -6.333 1.00 92.19 82 ASN A N 1
ATOM 681 C CA . ASN A 1 82 ? -0.574 -5.514 -5.875 1.00 92.19 82 ASN A CA 1
ATOM 682 C C . ASN A 1 82 ? -1.483 -6.648 -6.371 1.00 92.19 82 ASN A C 1
ATOM 684 O O . ASN A 1 82 ? -1.008 -7.757 -6.601 1.00 92.19 82 ASN A O 1
ATOM 688 N N . THR A 1 83 ? -2.787 -6.389 -6.520 1.00 93.19 83 THR A N 1
ATOM 689 C CA . THR A 1 83 ? -3.719 -7.372 -7.087 1.00 93.19 83 THR A CA 1
ATOM 690 C C . THR A 1 83 ? -3.397 -7.615 -8.551 1.00 93.19 83 THR A C 1
ATOM 692 O O . THR A 1 83 ? -3.352 -8.770 -8.963 1.00 93.19 83 THR A O 1
ATOM 695 N N . GLU A 1 84 ? -3.135 -6.563 -9.331 1.00 92.44 84 GLU A N 1
ATOM 696 C CA . GLU A 1 84 ? -2.700 -6.753 -10.711 1.00 92.44 84 GLU A CA 1
ATOM 697 C C . GLU A 1 84 ? -1.349 -7.466 -10.787 1.00 92.44 84 GLU A C 1
ATOM 699 O O . GLU A 1 84 ? -1.286 -8.483 -11.469 1.00 92.44 84 GLU A O 1
ATOM 704 N N . PHE A 1 85 ? -0.334 -7.049 -10.026 1.00 90.69 85 PHE A N 1
ATOM 705 C CA . PHE A 1 85 ? 0.974 -7.712 -10.001 1.00 90.69 85 PHE A CA 1
ATOM 706 C C . PHE A 1 85 ? 0.852 -9.219 -9.725 1.00 90.69 85 PHE A C 1
ATOM 708 O O . PHE A 1 85 ? 1.441 -10.058 -10.408 1.00 90.69 85 PHE A O 1
ATOM 715 N N . LEU A 1 86 ? 0.025 -9.584 -8.742 1.00 91.00 86 LEU A N 1
ATOM 716 C CA . LEU A 1 86 ? -0.209 -10.976 -8.376 1.00 91.00 86 LEU A CA 1
ATOM 717 C C . LEU A 1 86 ? -0.917 -11.754 -9.489 1.00 91.00 86 LEU A C 1
ATOM 719 O O . LEU A 1 86 ? -0.528 -12.878 -9.810 1.00 91.00 86 LEU A O 1
ATOM 723 N N . LEU A 1 87 ? -1.970 -11.174 -10.065 1.00 90.25 87 LEU A N 1
ATOM 724 C CA . LEU A 1 87 ? -2.746 -11.811 -11.122 1.00 90.25 87 LEU A CA 1
ATOM 725 C C . LEU A 1 87 ? -1.964 -11.901 -12.436 1.00 90.25 87 LEU A C 1
ATOM 727 O O . LEU A 1 87 ? -2.082 -12.911 -13.125 1.00 90.25 87 LEU A O 1
ATOM 731 N N . ASN A 1 88 ? -1.135 -10.906 -12.749 1.00 89.44 88 ASN A N 1
ATOM 732 C CA . ASN A 1 88 ? -0.193 -10.930 -13.861 1.00 89.44 88 ASN A CA 1
ATOM 733 C C . ASN A 1 88 ? 0.839 -12.052 -13.673 1.00 89.44 88 ASN A C 1
ATOM 735 O O . ASN A 1 88 ? 1.081 -12.814 -14.600 1.00 89.44 88 ASN A O 1
ATOM 739 N N . GLY A 1 89 ? 1.357 -12.259 -12.458 1.00 87.44 89 GLY A N 1
ATOM 740 C CA . GLY A 1 89 ? 2.253 -13.385 -12.171 1.00 87.44 89 GLY A CA 1
ATOM 741 C C . GLY A 1 89 ? 1.624 -14.771 -12.398 1.00 87.44 89 GLY A C 1
ATOM 742 O O . GLY A 1 89 ? 2.323 -15.715 -12.769 1.00 87.44 89 GLY A O 1
ATOM 743 N N . LEU A 1 90 ? 0.304 -14.911 -12.204 1.00 87.75 90 LEU A N 1
ATOM 744 C CA . LEU A 1 90 ? -0.438 -16.151 -12.485 1.00 87.75 90 LEU A CA 1
ATOM 745 C C . LEU A 1 90 ? -0.834 -16.284 -13.964 1.00 87.75 90 LEU A C 1
ATOM 747 O O . LEU A 1 90 ? -0.797 -17.383 -14.519 1.00 87.75 90 LEU A O 1
ATOM 751 N N . PHE A 1 91 ? -1.234 -15.173 -14.582 1.00 87.06 91 PHE A N 1
ATOM 752 C CA . PHE A 1 91 ? -1.829 -15.099 -15.917 1.00 87.06 91 PHE A CA 1
ATOM 753 C C . PHE A 1 91 ? -1.236 -13.921 -16.722 1.00 87.06 91 PHE A C 1
ATOM 755 O O . PHE A 1 91 ? -1.961 -12.971 -17.045 1.00 87.06 91 PHE A O 1
ATOM 762 N N . PRO A 1 92 ? 0.061 -13.970 -17.077 1.00 82.00 92 PRO A N 1
ATOM 763 C CA . PRO A 1 92 ? 0.785 -12.816 -17.634 1.00 82.00 92 PRO A CA 1
ATOM 764 C C . PRO A 1 92 ? 0.202 -12.332 -18.969 1.00 82.00 92 PRO A C 1
ATOM 766 O O . PRO A 1 92 ? 0.107 -11.131 -19.244 1.00 82.00 92 PRO A O 1
ATOM 769 N N . ASP A 1 93 ? -0.300 -13.269 -19.770 1.00 82.75 93 ASP A N 1
ATOM 770 C CA . ASP A 1 93 ? -0.860 -12.983 -21.091 1.00 82.75 93 ASP A CA 1
ATOM 771 C C . ASP A 1 93 ? -2.254 -12.334 -21.037 1.00 82.75 93 ASP A C 1
ATOM 773 O O . ASP A 1 93 ? -2.713 -11.787 -22.039 1.00 82.75 93 ASP A O 1
ATOM 777 N N . TYR A 1 94 ? -2.923 -12.348 -19.877 1.00 82.75 94 TYR A N 1
ATOM 778 C CA . TYR A 1 94 ? -4.338 -11.975 -19.765 1.00 82.75 94 TYR A CA 1
ATOM 779 C C . TYR A 1 94 ? -4.588 -10.757 -18.880 1.00 82.75 94 TYR A C 1
ATOM 781 O O . TYR A 1 94 ? -5.502 -9.982 -19.157 1.00 82.75 94 TYR A O 1
ATOM 789 N N . ILE A 1 95 ? -3.810 -10.578 -17.810 1.00 85.50 95 ILE A N 1
ATOM 790 C CA . ILE A 1 95 ? -4.103 -9.572 -16.785 1.00 85.50 95 ILE A CA 1
ATOM 791 C C . ILE A 1 95 ? -2.940 -8.595 -16.698 1.00 85.50 95 ILE A C 1
ATOM 793 O O . ILE A 1 95 ? -1.844 -8.981 -16.319 1.00 85.50 95 ILE A O 1
ATOM 797 N N . SER A 1 96 ? -3.164 -7.339 -17.085 1.00 88.25 96 SER A N 1
ATOM 798 C CA . SER A 1 96 ? -2.258 -6.231 -16.765 1.00 88.25 96 SER A CA 1
ATOM 799 C C . SER A 1 96 ? -2.977 -4.895 -16.889 1.00 88.25 96 SER A C 1
ATOM 801 O O . SER A 1 96 ? -3.821 -4.734 -17.776 1.00 88.25 96 SER A O 1
ATOM 803 N N . LEU A 1 97 ? -2.634 -3.946 -16.017 1.00 88.81 97 LEU A N 1
ATOM 804 C CA . LEU A 1 97 ? -3.148 -2.578 -16.068 1.00 88.81 97 LEU A CA 1
ATOM 805 C C . LEU A 1 97 ? -2.608 -1.795 -17.270 1.00 88.81 97 LEU A C 1
ATOM 807 O O . LEU A 1 97 ? -3.286 -0.865 -17.697 1.00 88.81 97 LEU A O 1
ATOM 811 N N . SER A 1 98 ? -1.476 -2.194 -17.862 1.00 87.19 98 SER A N 1
ATOM 812 C CA . SER A 1 98 ? -0.942 -1.573 -19.088 1.00 87.19 98 SER A CA 1
ATOM 813 C C . SER A 1 98 ? -1.863 -1.742 -20.300 1.00 87.19 98 SER A C 1
ATOM 815 O O . SER A 1 98 ? -1.772 -0.995 -21.263 1.00 87.19 98 SER A O 1
ATOM 817 N N . ARG A 1 99 ? -2.813 -2.686 -20.243 1.00 88.44 99 ARG A N 1
ATOM 818 C CA . ARG A 1 99 ? -3.842 -2.869 -21.279 1.00 88.44 99 ARG A CA 1
ATOM 819 C C . ARG A 1 99 ? -5.000 -1.863 -21.174 1.00 88.44 99 ARG A C 1
ATOM 821 O O . ARG A 1 99 ? -5.907 -1.899 -22.006 1.00 88.44 99 ARG A O 1
ATOM 828 N N . LEU A 1 100 ? -5.033 -1.018 -20.139 1.00 90.62 100 LEU A N 1
ATOM 829 C CA . LEU A 1 100 ? -5.988 0.090 -20.045 1.00 90.62 100 LEU A CA 1
ATOM 830 C C . LEU A 1 100 ? -5.640 1.187 -21.064 1.00 90.62 100 LEU A C 1
ATOM 832 O O . LEU A 1 100 ? -4.493 1.274 -21.485 1.00 90.62 100 LEU A O 1
ATOM 836 N N . PRO A 1 101 ? -6.592 2.068 -21.429 1.00 93.88 101 PRO A N 1
ATOM 837 C CA . PRO A 1 101 ? -6.269 3.237 -22.239 1.00 93.88 101 PRO A CA 1
ATOM 838 C C . PRO A 1 101 ? -5.135 4.051 -21.606 1.00 93.88 101 PRO A C 1
ATOM 840 O O . PRO A 1 101 ? -5.181 4.307 -20.401 1.00 93.88 101 PRO A O 1
ATOM 843 N N . ASP A 1 102 ? -4.188 4.513 -22.421 1.00 92.19 102 ASP A N 1
ATOM 844 C CA . ASP A 1 102 ? -2.972 5.240 -22.033 1.00 92.19 102 ASP A CA 1
ATOM 845 C C . ASP A 1 102 ? -3.191 6.242 -20.895 1.00 92.19 102 ASP A C 1
ATOM 847 O O . ASP A 1 102 ? -2.540 6.184 -19.856 1.00 92.19 102 ASP A O 1
ATOM 851 N N . GLY A 1 103 ? -4.183 7.130 -21.034 1.00 93.88 103 GLY A N 1
ATOM 852 C CA . GLY A 1 103 ? -4.470 8.142 -20.016 1.00 93.88 103 GLY A CA 1
ATOM 853 C C . GLY A 1 103 ? -4.830 7.553 -18.646 1.00 93.88 103 GLY A C 1
ATOM 854 O O . GLY A 1 103 ? -4.440 8.107 -17.618 1.00 93.88 103 GLY A O 1
ATOM 855 N N . ALA A 1 104 ? -5.539 6.422 -18.608 1.00 94.25 104 ALA A N 1
ATOM 856 C CA . ALA A 1 104 ? -5.875 5.732 -17.367 1.00 94.25 104 ALA A CA 1
ATOM 857 C C . ALA A 1 104 ? -4.653 5.017 -16.775 1.00 94.25 104 ALA A C 1
ATOM 859 O O . ALA A 1 104 ? -4.409 5.145 -15.574 1.00 94.25 104 ALA A O 1
ATOM 860 N N . TYR A 1 105 ? -3.872 4.319 -17.605 1.00 94.94 105 TYR A N 1
ATOM 861 C CA . TYR A 1 105 ? -2.659 3.632 -17.165 1.00 94.94 105 TYR A CA 1
ATOM 862 C C . TYR A 1 105 ? -1.618 4.615 -16.609 1.00 94.94 105 TYR A C 1
ATOM 864 O O . TYR A 1 105 ? -1.194 4.467 -15.466 1.00 94.94 105 TYR A O 1
ATOM 872 N N . TYR A 1 106 ? -1.297 5.686 -17.341 1.00 96.00 106 TYR A N 1
ATOM 873 C CA . TYR A 1 106 ? -0.324 6.699 -16.913 1.00 96.00 106 TYR A CA 1
ATOM 874 C C . TYR A 1 106 ? -0.747 7.403 -15.620 1.00 96.00 106 TYR A C 1
ATOM 876 O O . TYR A 1 106 ? 0.076 7.654 -14.739 1.00 96.00 106 TYR A O 1
ATOM 884 N N . THR A 1 107 ? -2.047 7.678 -15.467 1.00 96.44 107 THR A N 1
ATOM 885 C CA . THR A 1 107 ? -2.587 8.256 -14.229 1.00 96.44 107 THR A CA 1
ATOM 886 C C . THR A 1 107 ? -2.422 7.295 -13.052 1.00 96.44 107 THR A C 1
ATOM 888 O O . THR A 1 107 ? -2.019 7.716 -11.968 1.00 96.44 107 THR A O 1
ATOM 891 N N . LEU A 1 108 ? -2.715 6.005 -13.245 1.00 96.31 108 LEU A N 1
ATOM 892 C CA . LEU A 1 108 ? -2.539 4.992 -12.204 1.00 96.31 108 LEU A CA 1
ATOM 893 C C . LEU A 1 108 ? -1.066 4.795 -11.842 1.00 96.31 108 LEU A C 1
ATOM 895 O O . LEU A 1 108 ? -0.757 4.758 -10.654 1.00 96.31 108 LEU A O 1
ATOM 899 N N . ALA A 1 109 ? -0.169 4.745 -12.828 1.00 96.50 109 ALA A N 1
ATOM 900 C CA . ALA A 1 109 ? 1.271 4.642 -12.609 1.00 96.50 109 ALA A CA 1
ATOM 901 C C . ALA A 1 109 ? 1.793 5.808 -11.752 1.00 96.50 109 ALA A C 1
ATOM 903 O O . ALA A 1 109 ? 2.452 5.579 -10.738 1.00 96.50 109 ALA A O 1
ATOM 904 N N . PHE A 1 110 ? 1.401 7.047 -12.075 1.00 97.69 110 PHE A N 1
ATOM 905 C CA . PHE A 1 110 ? 1.721 8.221 -11.257 1.00 97.69 110 PHE A CA 1
ATOM 906 C C . PHE A 1 110 ? 1.174 8.105 -9.827 1.00 97.69 110 PHE A C 1
ATOM 908 O O . PHE A 1 110 ? 1.891 8.360 -8.857 1.00 97.69 110 PHE A O 1
ATOM 915 N N . ILE A 1 111 ? -0.095 7.705 -9.676 1.00 98.00 111 ILE A N 1
ATOM 916 C CA . ILE A 1 111 ? -0.720 7.539 -8.357 1.00 98.00 111 ILE A CA 1
ATOM 917 C C . ILE A 1 111 ? 0.030 6.486 -7.539 1.00 98.00 111 ILE A C 1
ATOM 919 O O . ILE A 1 111 ? 0.333 6.741 -6.376 1.00 98.00 111 ILE A O 1
ATOM 923 N N . PHE A 1 112 ? 0.333 5.319 -8.109 1.00 97.69 112 PHE A N 1
ATOM 924 C CA . PHE A 1 112 ? 1.020 4.246 -7.394 1.00 97.69 112 PHE A CA 1
ATOM 925 C C . PHE A 1 112 ? 2.441 4.637 -7.006 1.00 97.69 112 PHE A C 1
ATOM 927 O O . PHE A 1 112 ? 2.832 4.393 -5.868 1.00 97.69 112 PHE A O 1
ATOM 934 N N . ASP A 1 113 ? 3.176 5.315 -7.884 1.00 97.69 113 ASP A N 1
ATOM 935 C CA . ASP A 1 113 ? 4.529 5.796 -7.604 1.00 97.69 113 ASP A CA 1
ATOM 936 C C . ASP A 1 113 ? 4.550 6.779 -6.418 1.00 97.69 113 ASP A C 1
ATOM 938 O O . ASP A 1 113 ? 5.264 6.581 -5.429 1.00 97.69 113 ASP A O 1
ATOM 942 N N . VAL A 1 114 ? 3.670 7.786 -6.444 1.00 98.12 114 VAL A N 1
ATOM 943 C CA . VAL A 1 114 ? 3.553 8.778 -5.363 1.00 98.12 114 VAL A CA 1
ATOM 944 C C . VAL A 1 114 ? 3.040 8.147 -4.067 1.00 98.12 114 VAL A C 1
ATOM 946 O O . VAL A 1 114 ? 3.563 8.424 -2.985 1.00 98.12 114 VAL A O 1
ATOM 949 N N . VAL A 1 115 ? 2.021 7.290 -4.141 1.00 98.19 115 VAL A N 1
ATOM 950 C CA . VAL A 1 115 ? 1.436 6.643 -2.959 1.00 98.19 115 VAL A CA 1
ATOM 951 C C . VAL A 1 115 ? 2.424 5.676 -2.308 1.00 98.19 115 VAL A C 1
ATOM 953 O O . VAL A 1 115 ? 2.496 5.641 -1.079 1.00 98.19 115 VAL A O 1
ATOM 956 N N . SER A 1 116 ? 3.232 4.951 -3.085 1.00 98.00 116 SER A N 1
ATOM 957 C CA . SER A 1 116 ? 4.319 4.116 -2.558 1.00 98.00 116 SER A CA 1
ATOM 958 C C . SER A 1 116 ? 5.345 4.949 -1.785 1.00 98.00 116 SER A C 1
ATOM 960 O O . SER A 1 116 ? 5.798 4.548 -0.708 1.00 98.00 116 SER A O 1
ATOM 962 N N . ALA A 1 117 ? 5.652 6.161 -2.258 1.00 98.00 117 ALA A N 1
ATOM 963 C CA . ALA A 1 117 ? 6.578 7.062 -1.572 1.00 98.00 117 ALA A CA 1
ATOM 964 C C . ALA A 1 117 ? 5.974 7.594 -0.264 1.00 98.00 117 ALA A C 1
ATOM 966 O O . ALA A 1 117 ? 6.637 7.606 0.778 1.00 98.00 117 ALA A O 1
ATOM 967 N N . LEU A 1 118 ? 4.690 7.966 -0.285 1.00 98.25 118 LEU A N 1
ATOM 968 C CA . LEU A 1 118 ? 3.948 8.377 0.911 1.00 98.25 118 LEU A CA 1
ATOM 969 C C . LEU A 1 118 ? 3.843 7.245 1.939 1.00 98.25 118 LEU A C 1
ATOM 971 O O . LEU A 1 118 ? 3.990 7.497 3.137 1.00 98.25 118 LEU A O 1
ATOM 975 N N . ALA A 1 119 ? 3.632 6.004 1.496 1.00 98.19 119 ALA A N 1
ATOM 976 C CA . ALA A 1 119 ? 3.607 4.834 2.365 1.00 98.19 119 ALA A CA 1
ATOM 977 C C . ALA A 1 119 ? 4.963 4.627 3.052 1.00 98.19 119 ALA A C 1
ATOM 979 O O . ALA A 1 119 ? 5.011 4.466 4.275 1.00 98.19 119 ALA A O 1
ATOM 980 N N . LEU A 1 120 ? 6.063 4.700 2.296 1.00 97.88 120 LEU A N 1
ATOM 981 C CA . LEU A 1 120 ? 7.415 4.574 2.838 1.00 97.88 120 LEU A CA 1
ATOM 982 C C . LEU A 1 120 ? 7.729 5.697 3.838 1.00 97.88 120 LEU A C 1
ATOM 984 O O . LEU A 1 120 ? 8.214 5.430 4.940 1.00 97.88 120 LEU A O 1
ATOM 988 N N . LEU A 1 121 ? 7.358 6.939 3.518 1.00 98.19 121 LEU A N 1
ATOM 989 C CA . LEU A 1 121 ? 7.473 8.070 4.439 1.00 98.19 121 LEU A CA 1
ATOM 990 C C . LEU A 1 121 ? 6.666 7.834 5.727 1.00 98.19 121 LEU A C 1
ATOM 992 O O . LEU A 1 121 ? 7.184 8.021 6.829 1.00 98.19 121 LEU A O 1
ATOM 996 N N . ALA A 1 122 ? 5.417 7.375 5.616 1.00 98.06 122 ALA A N 1
ATOM 997 C CA . ALA A 1 122 ? 4.562 7.089 6.766 1.00 98.06 122 ALA A CA 1
ATOM 998 C C . ALA A 1 122 ? 5.127 5.974 7.663 1.00 98.06 122 ALA A C 1
ATOM 1000 O O . ALA A 1 122 ? 4.958 6.016 8.889 1.00 98.06 122 ALA A O 1
ATOM 1001 N N . VAL A 1 123 ? 5.807 4.985 7.069 1.00 98.00 123 VAL A N 1
ATOM 1002 C CA . VAL A 1 123 ? 6.550 3.949 7.796 1.00 98.00 123 VAL A CA 1
ATOM 1003 C C . VAL A 1 123 ? 7.736 4.553 8.539 1.00 98.00 123 VAL A C 1
ATOM 1005 O O . VAL A 1 123 ? 7.868 4.303 9.737 1.00 98.00 123 VAL A O 1
ATOM 1008 N N . CYS A 1 124 ? 8.549 5.391 7.891 1.00 97.62 124 CYS A N 1
ATOM 1009 C CA . CYS A 1 124 ? 9.668 6.076 8.541 1.00 97.62 124 CYS A CA 1
ATOM 1010 C C . CYS A 1 124 ? 9.195 6.888 9.756 1.00 97.62 124 CYS A C 1
ATOM 1012 O O . CYS A 1 124 ? 9.728 6.732 10.856 1.00 97.62 124 CYS A O 1
ATOM 1014 N N . ILE A 1 125 ? 8.128 7.680 9.604 1.00 96.88 125 ILE A N 1
ATOM 1015 C CA . ILE A 1 125 ? 7.538 8.454 10.706 1.00 96.88 125 ILE A CA 1
ATOM 1016 C C . ILE A 1 125 ? 7.011 7.513 11.809 1.00 96.88 125 ILE A C 1
ATOM 1018 O O . ILE A 1 125 ? 7.195 7.785 13.000 1.00 96.88 125 ILE A O 1
ATOM 1022 N N . ALA A 1 126 ? 6.388 6.382 11.457 1.00 95.12 126 ALA A N 1
ATOM 1023 C CA . ALA A 1 126 ? 5.909 5.399 12.432 1.00 95.12 126 ALA A CA 1
ATOM 1024 C C . ALA A 1 126 ? 7.052 4.742 13.227 1.00 95.12 126 ALA A C 1
ATOM 1026 O O . ALA A 1 126 ? 6.918 4.568 14.443 1.00 95.12 126 ALA A O 1
ATOM 1027 N N . ILE A 1 127 ? 8.167 4.412 12.571 1.00 95.25 127 ILE A N 1
ATOM 1028 C CA . ILE A 1 127 ? 9.379 3.877 13.206 1.00 95.25 127 ILE A CA 1
ATOM 1029 C C . ILE A 1 127 ? 9.982 4.928 14.143 1.00 95.25 127 ILE A C 1
ATOM 1031 O O . ILE A 1 127 ? 10.184 4.638 15.323 1.00 95.25 127 ILE A O 1
ATOM 1035 N N . ILE A 1 128 ? 10.182 6.161 13.662 1.00 94.81 128 ILE A N 1
ATOM 1036 C CA . ILE A 1 128 ? 10.721 7.275 14.461 1.00 94.81 128 ILE A CA 1
ATOM 1037 C C . ILE A 1 128 ? 9.870 7.487 15.711 1.00 94.81 128 ILE A C 1
ATOM 1039 O O . ILE A 1 128 ? 10.400 7.541 16.819 1.00 94.81 128 ILE A O 1
ATOM 1043 N N . ARG A 1 129 ? 8.541 7.525 15.571 1.00 92.25 129 ARG A N 1
ATOM 1044 C CA . ARG A 1 129 ? 7.643 7.640 16.723 1.00 92.25 129 ARG A CA 1
ATOM 1045 C C . ARG A 1 129 ? 7.844 6.496 17.716 1.00 92.25 129 ARG A C 1
ATOM 1047 O O . ARG A 1 129 ? 7.867 6.741 18.912 1.00 92.25 129 ARG A O 1
ATOM 1054 N N . ARG A 1 130 ? 7.967 5.251 17.260 1.00 92.38 130 ARG A N 1
ATOM 1055 C CA . ARG A 1 130 ? 8.114 4.093 18.160 1.00 92.38 130 ARG A CA 1
ATOM 1056 C C . ARG A 1 130 ? 9.460 4.058 18.885 1.00 92.38 130 ARG A C 1
ATOM 1058 O O . ARG A 1 130 ? 9.519 3.570 20.013 1.00 92.38 130 ARG A O 1
ATOM 1065 N N . VAL A 1 131 ? 10.519 4.572 18.262 1.00 92.94 131 VAL A N 1
ATOM 1066 C CA . VAL A 1 131 ? 11.877 4.562 18.825 1.00 92.94 131 VAL A CA 1
ATOM 1067 C C . VAL A 1 131 ? 12.139 5.790 19.697 1.00 92.94 131 VAL A C 1
ATOM 1069 O O . VAL A 1 131 ? 12.562 5.622 20.843 1.00 92.94 131 VAL A O 1
ATOM 1072 N N . ALA A 1 132 ? 11.861 6.988 19.171 1.00 91.56 132 ALA A N 1
ATOM 1073 C CA . ALA A 1 132 ? 12.208 8.276 19.777 1.00 91.56 132 ALA A CA 1
ATOM 1074 C C . ALA A 1 132 ? 11.073 8.907 20.602 1.00 91.56 132 ALA A C 1
ATOM 1076 O O . ALA A 1 132 ? 11.346 9.617 21.565 1.00 91.56 132 ALA A O 1
ATOM 1077 N N . PHE A 1 133 ? 9.806 8.631 20.272 1.00 90.44 133 PHE A N 1
ATOM 1078 C CA . PHE A 1 133 ? 8.637 9.213 20.953 1.00 90.44 133 PHE A CA 1
ATOM 1079 C C . PHE A 1 133 ? 7.627 8.138 21.394 1.00 90.44 133 PHE A C 1
ATOM 1081 O O . PHE A 1 133 ? 6.457 8.175 20.976 1.00 90.44 133 PHE A O 1
ATOM 1088 N N . PRO A 1 134 ? 8.068 7.138 22.186 1.00 84.81 134 PRO A N 1
ATOM 1089 C CA . PRO A 1 134 ? 7.278 5.952 22.471 1.00 84.81 134 PRO A CA 1
ATOM 1090 C C . PRO A 1 134 ? 5.944 6.332 23.137 1.00 84.81 134 PRO A C 1
ATOM 1092 O O . PRO A 1 134 ? 5.932 7.010 24.165 1.00 84.81 134 PRO A O 1
ATOM 1095 N N . PRO A 1 135 ? 4.798 5.931 22.560 1.00 80.50 135 PRO A N 1
ATOM 1096 C CA . PRO A 1 135 ? 3.498 6.227 23.146 1.00 80.50 135 PRO A CA 1
ATOM 1097 C C . PRO A 1 135 ? 3.314 5.515 24.498 1.00 80.50 135 PRO A C 1
ATOM 1099 O O . PRO A 1 135 ? 3.589 4.322 24.582 1.00 80.50 135 PRO A O 1
ATOM 1102 N N . PRO A 1 136 ? 2.755 6.191 25.518 1.00 79.81 136 PRO A N 1
ATOM 1103 C CA . PRO A 1 136 ? 2.627 5.634 26.870 1.00 79.81 136 PRO A CA 1
ATOM 1104 C C . PRO A 1 136 ? 1.567 4.527 26.989 1.00 79.81 136 PRO A C 1
ATOM 1106 O O . PRO A 1 136 ? 1.574 3.761 27.943 1.00 79.81 136 PRO A O 1
ATOM 1109 N N . ASN A 1 137 ? 0.647 4.437 26.023 1.00 75.69 137 ASN A N 1
ATOM 1110 C CA . ASN A 1 137 ? -0.560 3.608 26.120 1.00 75.69 137 ASN A CA 1
ATOM 1111 C C . ASN A 1 137 ? -0.459 2.271 25.364 1.00 75.69 137 ASN A C 1
ATOM 1113 O O . ASN A 1 137 ? -1.465 1.578 25.235 1.00 75.69 137 ASN A O 1
ATOM 1117 N N . ILE A 1 138 ? 0.701 1.947 24.785 1.00 78.44 138 ILE A N 1
ATOM 1118 C CA . ILE A 1 138 ? 0.943 0.691 24.061 1.00 78.44 138 ILE A CA 1
ATOM 1119 C C . ILE A 1 138 ? 2.385 0.234 24.277 1.00 78.44 138 ILE A C 1
ATOM 1121 O O . ILE A 1 138 ? 3.265 1.048 24.551 1.00 78.44 138 ILE A O 1
ATOM 1125 N N . GLU A 1 139 ? 2.649 -1.048 24.042 1.00 83.69 139 GLU A N 1
ATOM 1126 C CA . GLU A 1 139 ? 4.014 -1.547 23.905 1.00 83.69 139 GLU A CA 1
ATOM 1127 C C . GLU A 1 139 ? 4.657 -0.936 22.646 1.00 83.69 139 GLU A C 1
ATOM 1129 O O . GLU A 1 139 ? 4.459 -1.382 21.510 1.00 83.69 139 GLU A O 1
ATOM 1134 N N . ALA A 1 140 ? 5.380 0.169 22.838 1.00 78.12 140 ALA A N 1
ATOM 1135 C CA . ALA A 1 140 ? 5.908 0.978 21.743 1.00 78.12 140 ALA A CA 1
ATOM 1136 C C . ALA A 1 140 ? 6.878 0.194 20.847 1.00 78.12 140 ALA A C 1
ATOM 1138 O O . ALA A 1 140 ? 6.881 0.398 19.629 1.00 78.12 140 ALA A O 1
ATOM 1139 N N . ARG A 1 141 ? 7.647 -0.725 21.446 1.00 86.00 141 ARG A N 1
ATOM 1140 C CA . ARG A 1 141 ? 8.714 -1.496 20.798 1.00 86.00 141 ARG A CA 1
ATOM 1141 C C . ARG A 1 141 ? 8.384 -2.984 20.638 1.00 86.00 141 ARG A C 1
ATOM 1143 O O . ARG A 1 141 ? 9.269 -3.823 20.758 1.00 86.00 141 ARG A O 1
ATOM 1150 N N . SER A 1 142 ? 7.123 -3.310 20.358 1.00 90.94 142 SER A N 1
ATOM 1151 C CA . SER A 1 142 ? 6.738 -4.697 20.098 1.00 90.94 142 SER A CA 1
ATOM 1152 C C . SER A 1 142 ? 7.398 -5.236 18.822 1.00 90.94 142 SER A C 1
ATOM 1154 O O . SER A 1 142 ? 7.475 -4.545 17.798 1.00 90.94 142 SER A O 1
ATOM 1156 N N . ARG A 1 143 ? 7.853 -6.494 18.873 1.00 92.25 143 ARG A N 1
ATOM 1157 C CA . ARG A 1 143 ? 8.470 -7.186 17.728 1.00 92.25 143 ARG A CA 1
ATOM 1158 C C . ARG A 1 143 ? 7.539 -7.185 16.517 1.00 92.25 143 ARG A C 1
ATOM 1160 O O . ARG A 1 143 ? 7.963 -6.827 15.423 1.00 92.25 143 ARG A O 1
ATOM 1167 N N . ASP A 1 144 ? 6.268 -7.508 16.730 1.00 92.44 144 ASP A N 1
ATOM 1168 C CA . ASP A 1 144 ? 5.266 -7.600 15.665 1.00 92.44 144 ASP A CA 1
ATOM 1169 C C . ASP A 1 144 ? 5.092 -6.278 14.914 1.00 92.44 144 ASP A C 1
ATOM 1171 O O . ASP A 1 144 ? 4.987 -6.267 13.688 1.00 92.44 144 ASP A O 1
ATOM 1175 N N . ALA A 1 145 ? 5.113 -5.144 15.624 1.00 91.44 145 ALA A N 1
ATOM 1176 C CA . ALA A 1 145 ? 4.976 -3.843 14.984 1.00 91.44 145 ALA A CA 1
ATOM 1177 C C . ALA A 1 145 ? 6.164 -3.530 14.069 1.00 91.44 145 ALA A C 1
ATOM 1179 O O . ALA A 1 145 ? 5.957 -3.041 12.961 1.00 91.44 145 ALA A O 1
ATOM 1180 N N . PHE A 1 146 ? 7.391 -3.813 14.512 1.00 95.25 146 PHE A N 1
ATOM 1181 C CA . PHE A 1 146 ? 8.577 -3.598 13.685 1.00 95.25 146 PHE A CA 1
ATOM 1182 C C . PHE A 1 146 ? 8.662 -4.580 12.520 1.00 95.25 146 PHE A C 1
ATOM 1184 O O . PHE A 1 146 ? 9.040 -4.162 11.433 1.00 95.25 146 PHE A O 1
ATOM 1191 N N . VAL A 1 147 ? 8.253 -5.839 12.707 1.00 96.69 147 VAL A N 1
ATOM 1192 C CA . VAL A 1 147 ? 8.170 -6.817 11.611 1.00 96.69 147 VAL A CA 1
ATOM 1193 C C . VAL A 1 147 ? 7.204 -6.326 10.536 1.00 96.69 147 VAL A C 1
ATOM 1195 O O . VAL A 1 147 ? 7.572 -6.287 9.368 1.00 96.69 147 VAL A O 1
ATOM 1198 N N . ILE A 1 148 ? 6.001 -5.881 10.912 1.00 95.25 148 ILE A N 1
ATOM 1199 C CA . ILE A 1 148 ? 5.027 -5.356 9.946 1.00 95.25 148 ILE A CA 1
ATOM 1200 C C . ILE A 1 148 ? 5.575 -4.109 9.242 1.00 95.25 148 ILE A C 1
ATOM 1202 O O . ILE A 1 148 ? 5.525 -4.036 8.020 1.00 95.25 148 ILE A O 1
ATOM 1206 N N . LEU A 1 149 ? 6.136 -3.145 9.979 1.00 96.38 149 LEU A N 1
ATOM 1207 C CA . LEU A 1 149 ? 6.707 -1.933 9.378 1.00 96.38 149 LEU A CA 1
ATOM 1208 C C . LEU A 1 149 ? 7.872 -2.249 8.427 1.00 96.38 149 LEU A C 1
ATOM 1210 O O . LEU A 1 149 ? 7.965 -1.637 7.367 1.00 96.38 149 LEU A O 1
ATOM 1214 N N . ALA A 1 150 ? 8.715 -3.226 8.767 1.00 97.56 150 ALA A N 1
ATOM 1215 C CA . ALA A 1 150 ? 9.798 -3.684 7.905 1.00 97.56 150 ALA A CA 1
ATOM 1216 C C . ALA A 1 150 ? 9.268 -4.344 6.627 1.00 97.56 150 ALA A C 1
ATOM 1218 O O . ALA A 1 150 ? 9.730 -4.003 5.544 1.00 97.56 150 ALA A O 1
ATOM 1219 N N . LEU A 1 151 ? 8.268 -5.228 6.726 1.00 96.44 151 LEU A N 1
ATOM 1220 C CA . LEU A 1 151 ? 7.647 -5.857 5.555 1.00 96.44 151 LEU A CA 1
ATOM 1221 C C . LEU A 1 151 ? 7.034 -4.820 4.608 1.00 96.44 151 LEU A C 1
ATOM 1223 O O . LEU A 1 151 ? 7.170 -4.945 3.396 1.00 96.44 151 LEU A O 1
ATOM 1227 N N . ILE A 1 152 ? 6.412 -3.773 5.152 1.00 96.56 152 ILE A N 1
ATOM 1228 C CA . ILE A 1 152 ? 5.878 -2.669 4.349 1.00 96.56 152 ILE A CA 1
ATOM 1229 C C . ILE A 1 152 ? 7.008 -1.900 3.661 1.00 96.56 152 ILE A C 1
ATOM 1231 O O . ILE A 1 152 ? 6.918 -1.639 2.466 1.00 96.56 152 ILE A O 1
ATOM 1235 N N . ALA A 1 153 ? 8.064 -1.532 4.393 1.00 97.81 153 ALA A N 1
ATOM 1236 C CA . ALA A 1 153 ? 9.197 -0.817 3.809 1.00 97.81 153 ALA A CA 1
ATOM 1237 C C . ALA A 1 153 ? 9.848 -1.630 2.681 1.00 97.81 153 ALA A C 1
ATOM 1239 O O . ALA A 1 153 ? 10.087 -1.095 1.603 1.00 97.81 153 ALA A O 1
ATOM 1240 N N . ILE A 1 154 ? 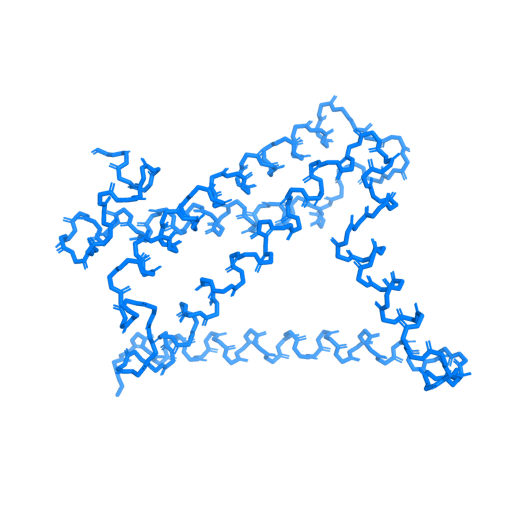10.065 -2.930 2.910 1.00 97.62 154 ILE A N 1
ATOM 1241 C CA . ILE A 1 154 ? 10.593 -3.862 1.908 1.00 97.62 154 ILE A CA 1
ATOM 1242 C C . ILE A 1 154 ? 9.673 -3.914 0.687 1.00 97.62 154 ILE A C 1
ATOM 1244 O O . ILE A 1 154 ? 10.171 -3.845 -0.430 1.00 97.62 154 ILE A O 1
ATOM 1248 N N . LEU A 1 155 ? 8.352 -3.981 0.880 1.00 95.50 155 LEU A N 1
ATOM 1249 C CA . LEU A 1 155 ? 7.390 -3.977 -0.222 1.00 95.50 155 LEU A CA 1
ATOM 1250 C C . LEU A 1 155 ? 7.500 -2.704 -1.079 1.00 95.50 155 LEU A C 1
ATOM 1252 O O . LEU A 1 155 ? 7.500 -2.802 -2.300 1.00 95.50 155 LEU A O 1
ATOM 1256 N N . MET A 1 156 ? 7.634 -1.522 -0.465 1.00 97.19 156 MET A N 1
ATOM 1257 C CA . MET A 1 156 ? 7.773 -0.262 -1.215 1.00 97.19 156 MET A CA 1
ATOM 1258 C C . MET A 1 156 ? 9.119 -0.171 -1.939 1.00 97.19 156 MET A C 1
ATOM 1260 O O . MET A 1 156 ? 9.173 0.250 -3.088 1.00 97.19 156 MET A O 1
ATOM 1264 N N . ILE A 1 157 ? 10.206 -0.600 -1.295 1.00 96.81 157 ILE A N 1
ATOM 1265 C CA . ILE A 1 157 ? 11.532 -0.643 -1.927 1.00 96.81 157 ILE A CA 1
ATOM 1266 C C . ILE A 1 157 ? 11.529 -1.617 -3.112 1.00 96.81 157 ILE A C 1
ATOM 1268 O O . ILE A 1 157 ? 12.080 -1.300 -4.161 1.00 96.81 157 ILE A O 1
ATOM 1272 N N . ALA A 1 158 ? 10.882 -2.777 -2.968 1.00 95.50 158 ALA A N 1
ATOM 1273 C CA . ALA A 1 158 ? 10.731 -3.744 -4.049 1.00 95.50 158 ALA A CA 1
ATOM 1274 C C . ALA A 1 158 ? 9.907 -3.179 -5.215 1.00 95.50 158 ALA A C 1
ATOM 1276 O O . ALA A 1 158 ? 10.297 -3.371 -6.360 1.00 95.50 158 ALA A O 1
ATOM 1277 N N . PHE A 1 159 ? 8.825 -2.443 -4.931 1.00 95.50 159 PHE A N 1
ATOM 1278 C CA . PHE A 1 159 ? 8.027 -1.745 -5.945 1.00 95.50 159 PHE A CA 1
ATOM 1279 C C . PHE A 1 159 ? 8.881 -0.762 -6.760 1.00 95.50 159 PHE A C 1
ATOM 1281 O O . PHE A 1 159 ? 8.920 -0.850 -7.984 1.00 95.50 159 PHE A O 1
ATOM 1288 N N . PHE A 1 160 ? 9.631 0.121 -6.092 1.00 96.81 160 PHE A N 1
ATOM 1289 C CA . PHE A 1 160 ? 10.513 1.067 -6.784 1.00 96.81 160 PHE A CA 1
ATOM 1290 C C . PHE A 1 160 ? 11.636 0.366 -7.549 1.00 96.81 160 PHE A C 1
ATOM 1292 O O . PHE A 1 160 ? 11.961 0.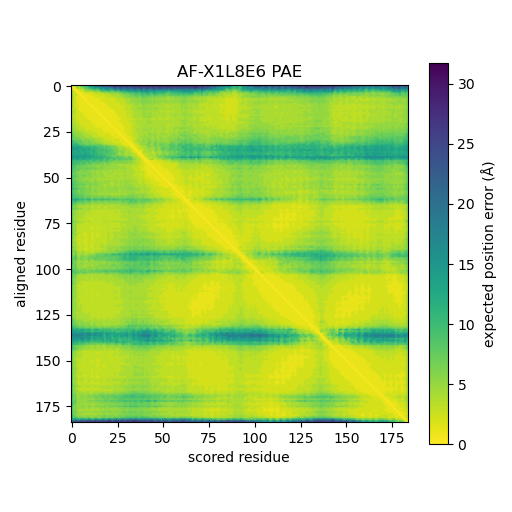771 -8.658 1.00 96.81 160 PHE A O 1
ATOM 1299 N N . GLY A 1 161 ? 12.223 -0.691 -6.982 1.00 96.12 161 GLY A N 1
ATOM 1300 C CA . GLY A 1 161 ? 13.274 -1.465 -7.642 1.00 96.12 161 GLY A CA 1
ATOM 1301 C C . GLY A 1 161 ? 12.787 -2.183 -8.902 1.00 96.12 161 GLY A C 1
ATOM 1302 O O . GLY A 1 161 ? 13.507 -2.208 -9.899 1.00 96.12 161 GLY A O 1
ATOM 1303 N N . LEU A 1 162 ? 11.566 -2.726 -8.871 1.00 93.94 162 LEU A N 1
ATOM 1304 C CA . LEU A 1 162 ? 10.922 -3.341 -10.030 1.00 93.94 162 LEU A CA 1
ATOM 1305 C C . LEU A 1 162 ? 10.740 -2.311 -11.149 1.00 93.94 162 LEU A C 1
ATOM 1307 O O . LEU A 1 162 ? 11.310 -2.481 -12.223 1.00 93.94 162 LEU A O 1
ATOM 1311 N N . HIS A 1 163 ? 10.051 -1.204 -10.868 1.00 95.06 163 HIS A N 1
ATOM 1312 C CA . HIS A 1 163 ? 9.778 -0.190 -11.885 1.00 95.06 163 HIS A CA 1
ATOM 1313 C C . HIS A 1 163 ? 11.041 0.524 -12.372 1.00 95.06 163 HIS A C 1
ATOM 1315 O O . HIS A 1 163 ? 11.180 0.782 -13.562 1.00 95.06 163 HIS A O 1
ATOM 1321 N N . ALA A 1 164 ? 12.025 0.777 -11.505 1.00 96.31 164 ALA A N 1
ATOM 1322 C CA . ALA A 1 164 ? 13.324 1.291 -11.940 1.00 96.31 164 ALA A CA 1
ATOM 1323 C C . ALA A 1 164 ? 14.018 0.332 -12.926 1.00 96.31 164 ALA A C 1
ATOM 1325 O O . ALA A 1 164 ? 14.635 0.780 -13.893 1.00 96.31 164 ALA A O 1
ATOM 1326 N N . SER A 1 165 ? 13.900 -0.984 -12.714 1.00 95.56 165 SER A N 1
ATOM 1327 C CA . SER A 1 165 ? 14.442 -1.994 -13.627 1.00 95.56 165 SER A CA 1
ATOM 1328 C C . SER A 1 165 ? 13.701 -2.028 -14.966 1.00 95.56 165 SER A C 1
ATOM 1330 O O . SER A 1 165 ? 14.345 -2.142 -16.009 1.00 95.56 165 SER A O 1
ATOM 1332 N N . GLU A 1 166 ? 12.375 -1.901 -14.956 1.00 94.19 166 GLU A N 1
ATOM 1333 C CA . GLU A 1 166 ? 11.544 -1.845 -16.167 1.00 94.19 166 GLU A CA 1
ATOM 1334 C C . GLU A 1 166 ? 11.822 -0.573 -16.984 1.00 94.19 166 GLU A C 1
ATOM 1336 O O . GLU A 1 166 ? 11.996 -0.634 -18.204 1.00 94.19 166 GLU A O 1
ATOM 1341 N N . ILE A 1 167 ? 11.971 0.572 -16.310 1.00 95.81 167 ILE A N 1
ATOM 1342 C CA . ILE A 1 167 ? 12.363 1.849 -16.922 1.00 95.81 167 ILE A CA 1
ATOM 1343 C C . ILE A 1 167 ? 13.762 1.740 -17.541 1.00 95.81 167 ILE A C 1
ATOM 1345 O O . ILE A 1 167 ? 13.959 2.147 -18.684 1.00 95.81 167 ILE A O 1
ATOM 1349 N N . ALA A 1 168 ? 14.732 1.158 -16.827 1.00 95.62 168 ALA A N 1
ATOM 1350 C CA . ALA A 1 168 ? 16.097 0.983 -17.331 1.00 95.62 168 ALA A CA 1
ATOM 1351 C C . ALA A 1 168 ? 16.175 0.043 -18.549 1.00 95.62 168 ALA A C 1
ATOM 1353 O O . ALA A 1 168 ? 17.041 0.213 -19.405 1.00 95.62 168 ALA A O 1
ATOM 1354 N N . GLN A 1 169 ? 15.266 -0.932 -18.641 1.00 95.94 169 GLN A N 1
ATOM 1355 C CA . GLN A 1 169 ? 15.123 -1.822 -19.798 1.00 95.94 169 GLN A CA 1
ATOM 1356 C C . GLN A 1 169 ? 14.344 -1.186 -20.961 1.00 95.94 169 GLN A C 1
ATOM 1358 O O . GLN A 1 169 ? 14.311 -1.757 -22.050 1.00 95.94 169 GLN A O 1
ATOM 1363 N N . GLY A 1 170 ? 13.724 -0.021 -20.751 1.00 94.38 170 GLY A N 1
ATOM 1364 C CA . GLY A 1 170 ? 12.908 0.660 -21.755 1.00 94.38 170 GLY A CA 1
ATOM 1365 C C . GLY A 1 170 ? 11.570 -0.026 -22.039 1.00 94.38 170 GLY A C 1
ATOM 1366 O O . GLY A 1 170 ? 11.020 0.177 -23.117 1.00 94.38 170 GLY A O 1
ATOM 1367 N N . ILE A 1 171 ? 11.066 -0.844 -21.105 1.00 92.31 171 ILE A N 1
ATOM 1368 C CA . ILE A 1 171 ? 9.792 -1.572 -21.252 1.00 92.31 171 ILE A CA 1
ATOM 1369 C C . ILE A 1 171 ? 8.621 -0.907 -20.513 1.00 92.31 171 ILE A C 1
ATOM 1371 O O . ILE A 1 171 ? 7.473 -1.240 -20.784 1.00 92.31 171 ILE A O 1
ATOM 1375 N N . GLU A 1 172 ? 8.891 0.034 -19.604 1.00 93.94 172 GLU A N 1
ATOM 1376 C CA . GLU A 1 172 ? 7.851 0.790 -18.896 1.00 93.94 172 GLU A CA 1
ATOM 1377 C C . GLU A 1 172 ? 7.379 1.995 -19.724 1.00 93.94 172 GLU A C 1
ATOM 1379 O O . GLU A 1 172 ? 8.057 3.023 -19.811 1.00 93.94 172 GLU A O 1
ATOM 1384 N N . GLU A 1 173 ? 6.190 1.889 -20.313 1.00 92.25 173 GLU A N 1
ATOM 1385 C CA . GLU A 1 173 ? 5.579 2.948 -21.126 1.00 92.25 173 GLU A CA 1
ATOM 1386 C C . GLU A 1 173 ? 5.230 4.194 -20.294 1.00 92.25 173 GLU A C 1
ATOM 1388 O O . GLU A 1 173 ? 5.332 5.325 -20.777 1.00 92.25 173 GLU A O 1
ATOM 1393 N N . ALA A 1 174 ? 4.892 4.021 -19.010 1.00 94.31 174 ALA A N 1
ATOM 1394 C CA . ALA A 1 174 ? 4.541 5.115 -18.111 1.00 94.31 174 ALA A CA 1
ATOM 1395 C C . ALA A 1 174 ? 5.754 5.798 -17.456 1.00 94.31 174 ALA A C 1
ATOM 1397 O O . ALA A 1 174 ? 5.567 6.650 -16.586 1.00 94.31 174 ALA A O 1
ATOM 1398 N N . ALA A 1 175 ? 6.992 5.487 -17.862 1.00 94.50 175 ALA A N 1
ATOM 1399 C CA . ALA A 1 175 ? 8.222 5.928 -17.191 1.00 94.50 175 ALA A CA 1
ATOM 1400 C C . ALA A 1 175 ? 8.277 7.441 -16.914 1.00 94.50 175 ALA A C 1
ATOM 1402 O O . ALA A 1 175 ? 8.777 7.891 -15.882 1.00 94.50 175 ALA A O 1
ATOM 1403 N N . GLN A 1 176 ? 7.754 8.257 -17.834 1.00 94.69 176 GLN A N 1
ATOM 1404 C CA . GLN A 1 176 ? 7.741 9.716 -17.693 1.00 94.69 176 GLN A CA 1
ATOM 1405 C C . GLN A 1 176 ? 6.821 10.214 -16.569 1.00 94.69 176 GLN A C 1
ATOM 1407 O O . GLN A 1 176 ? 7.033 11.312 -16.056 1.00 94.69 176 GLN A O 1
ATOM 1412 N N . TYR A 1 177 ? 5.840 9.405 -16.176 1.00 95.81 177 TYR A N 1
ATOM 1413 C CA . TYR A 1 177 ? 4.833 9.699 -15.163 1.00 95.81 177 TYR A CA 1
ATOM 1414 C C . TYR A 1 177 ? 5.175 9.107 -13.789 1.00 95.81 177 TYR A C 1
ATOM 1416 O O . TYR A 1 177 ? 4.384 9.253 -12.864 1.00 95.81 177 TYR A O 1
ATOM 1424 N N . MET A 1 178 ? 6.344 8.479 -13.624 1.00 96.81 178 MET A N 1
ATOM 1425 C CA . MET A 1 178 ? 6.784 7.852 -12.369 1.00 96.81 178 MET A CA 1
ATOM 1426 C C . MET A 1 178 ? 8.003 8.585 -11.779 1.00 96.81 178 MET A C 1
ATOM 1428 O O . MET A 1 178 ? 9.132 8.103 -11.893 1.00 96.81 178 MET A O 1
ATOM 1432 N N . PRO A 1 179 ? 7.828 9.789 -11.201 1.00 96.06 179 PRO A N 1
ATOM 1433 C CA . PRO A 1 179 ? 8.943 10.651 -10.813 1.00 96.06 179 PRO A CA 1
ATOM 1434 C C . PRO A 1 179 ? 9.865 10.074 -9.730 1.00 96.06 179 PRO A C 1
ATOM 1436 O O . PRO A 1 179 ? 11.033 10.452 -9.693 1.00 96.06 179 PRO A O 1
ATOM 1439 N N . ILE A 1 180 ? 9.380 9.187 -8.856 1.00 96.31 180 ILE A N 1
ATOM 1440 C CA . ILE A 1 180 ? 10.194 8.547 -7.817 1.00 96.31 180 ILE A CA 1
ATOM 1441 C C . ILE A 1 180 ? 10.950 7.357 -8.406 1.00 96.31 180 ILE A C 1
ATOM 1443 O O . ILE A 1 180 ? 12.167 7.286 -8.261 1.00 96.31 180 ILE A O 1
ATOM 1447 N N . SER A 1 181 ? 10.261 6.459 -9.116 1.00 94.94 181 SER A N 1
ATOM 1448 C CA . SER A 1 181 ? 10.902 5.294 -9.749 1.00 94.94 181 SER A CA 1
ATOM 1449 C C . SER A 1 181 ? 11.928 5.680 -10.824 1.00 94.94 181 SER A C 1
ATOM 1451 O O . SER A 1 181 ? 12.924 4.982 -11.009 1.00 94.94 181 SER A O 1
ATOM 1453 N N . ARG A 1 182 ? 11.711 6.805 -11.520 1.00 93.12 182 ARG A N 1
ATOM 1454 C CA . ARG A 1 182 ? 12.607 7.321 -12.567 1.00 93.12 182 ARG A CA 1
ATOM 1455 C C . ARG A 1 182 ? 13.818 8.086 -12.028 1.00 93.12 182 ARG A C 1
ATOM 1457 O O . ARG A 1 182 ? 14.704 8.394 -12.816 1.00 93.12 182 ARG A O 1
ATOM 1464 N N . ALA A 1 183 ? 13.871 8.434 -10.743 1.00 83.94 183 ALA A N 1
ATOM 1465 C CA . ALA A 1 183 ? 14.968 9.217 -10.173 1.00 83.94 183 ALA A CA 1
ATOM 1466 C C . ALA A 1 183 ? 16.278 8.397 -10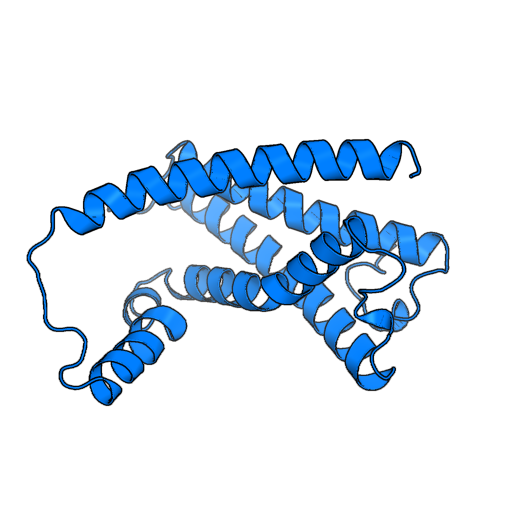.098 1.00 83.94 183 ALA A C 1
ATOM 1468 O O . ALA A 1 183 ? 16.701 7.999 -9.017 1.00 83.94 183 ALA A O 1
ATOM 1469 N N . ASN A 1 184 ? 16.890 8.138 -11.256 1.00 56.84 184 ASN A N 1
ATOM 1470 C CA . ASN A 1 184 ? 18.195 7.519 -11.480 1.00 56.84 184 ASN A CA 1
ATOM 1471 C C . ASN A 1 184 ? 18.919 8.260 -12.607 1.00 56.84 184 ASN A C 1
ATOM 1473 O O . ASN A 1 184 ? 18.272 8.532 -13.646 1.00 56.84 184 ASN A O 1
#

InterPro domains:
  IPR036197 NarG-like superfamily [SSF103501] (3-160)

Solvent-accessible surface area (backbone atoms only — not comparable to full-atom values): 10187 Å² total; per-residue (Å²): 129,59,72,65,47,55,53,50,51,54,53,50,53,53,51,50,52,53,49,52,52,55,48,50,60,54,50,57,57,59,68,74,50,81,90,71,81,72,79,62,62,44,68,62,52,52,49,49,44,48,48,46,62,74,58,29,52,74,46,50,75,38,100,67,13,58,53,53,52,50,40,50,54,32,49,62,58,44,46,55,57,53,48,38,55,54,45,18,66,77,36,65,94,79,39,57,64,80,77,42,62,65,74,60,32,34,50,49,47,29,50,50,40,54,37,41,51,52,37,42,50,38,40,52,54,52,51,47,36,32,72,79,55,52,53,93,90,54,78,45,79,41,66,69,60,53,52,52,46,47,54,50,43,51,52,39,52,48,51,40,52,50,48,31,51,34,42,75,71,69,70,42,87,46,43,89,43,19,74,67,41,52,72,119